Protein 4I13 (pdb70)

Solvent-accessible surface area: 13862 Å² total; per-residue (Å²): 85,17,0,0,6,7,28,4,6,67,114,87,7,11,33,34,53,1,13,10,45,33,64,7,55,33,14,69,61,25,46,106,194,18,0,70,126,47,9,0,0,0,8,52,103,16,18,55,11,34,10,82,37,30,90,47,25,100,9,0,0,17,16,82,111,89,37,111,29,149,115,17,46,48,5,122,53,26,104,79,0,47,78,23,9,50,154,50,124,19,10,0,0,17,0,16,10,166,9,13,98,61,0,22,103,96,0,96,44,0,7,0,1,58,5,86,7,160,23,77,38,145,62,72,0,16,77,35,114,95,130,67,10,81,63,67,76,80,72,118,60,101,50,81,102,116,9,59,46,23,6,26,10,29,23,12,72,89,193,112,28,100,7,97,35,62,35,32,31,126,28,117,40,50,22,54,28,122,0,28,0,35,9,63,104,164,16,73,83,31,49,0,1,0,0,5,13,65,18,121,96,129,160,52,77,22,0,0,0,6,0,3,24,19,25,38,56,29,52,8,162,63,2,111,86,24,5,77,5,47,54,62,75,81,113,14,26,0,28,0,49,0,47,89,3,104,62,108,1,35,1,40,0,36,0,0,0,8,54,11,3,8,91,21,1,74,90,11,63,89,90,95,3,118,38,65,4,219,25,23,92,0,44,6,45,101,106

Radius of gyration: 21.04 Å; Cα contacts (8 Å, |Δi|>4): 717; chains: 2; bounding box: 38×61×50 Å

CATH classification: 3.40.430.10

Sequence (287 aa):
MISLIAALAVDRVIGMENAMPWNLPADLAWFKRNTLNKPVIMGRHTWESSIGRPLPGRKNIILSSQPGTDDRVTWVKSVDEEAIAACGDVPEIMVIGGGRVYEQFLPKAQKKLYLTHIDAEVEGDTHFPDYEPDDWESVFSEFHDADAQNSHSYCFEILERRQVQLQEESGGGLVQAGASLRLSSCAASERLTVDYAIGWFRQAPGKEREFVAAISWGGGLTVVYGESVEGRFTISRDIAKNTTMNLQMNVLRPEDTANYYCAASRISYRVWNTIPYNKLLTLWGRGTTQVTVSSH

Organism: Escherichia coli (strain K12) (NCBI:txid83333)

Structure (mmCIF, N/CA/C/O backbone):
data_4I13
#
_entry.id   4I13
#
_cell.length_a   49.760
_cell.length_b   58.050
_cell.length_c   114.380
_cell.angle_alpha   90.00
_cell.angle_beta   90.00
_cell.angle_gamma   90.00
#
_symmetry.space_group_name_H-M   'P 21 21 21'
#
loop_
_entity.id
_entity.type
_entity.pdbx_description
1 polymer 'Dihydrofolate reductase'
2 polymer 'Protein ca1697 (nanobody)'
3 non-polymer 'FOLIC ACID'
4 water water
#
loop_
_atom_site.group_PDB
_atom_site.id
_atom_site.type_symbol
_atom_site.label_atom_id
_atom_site.label_alt_id
_atom_site.label_comp_id
_atom_site.label_asym_id
_atom_site.label_entity_id
_atom_site.label_seq_id
_atom_site.pdbx_PDB_ins_code
_atom_site.Cartn_x
_atom_site.Cartn_y
_atom_site.Cartn_z
_atom_site.occupancy
_atom_site.B_iso_or_equiv
_atom_site.auth_seq_id
_atom_site.auth_comp_id
_atom_site.auth_asym_id
_atom_site.auth_atom_id
_atom_site.pdbx_PDB_model_num
ATOM 1 N N . MET A 1 1 ? 34.014 40.019 24.224 1.00 24.40 1 MET A N 1
ATOM 2 C CA . MET A 1 1 ? 35.470 39.980 24.231 1.00 22.12 1 MET A CA 1
ATOM 3 C C . MET A 1 1 ? 36.051 41.337 23.848 1.00 20.97 1 MET A C 1
ATOM 4 O O . MET A 1 1 ? 35.475 42.061 23.033 1.00 18.77 1 MET A O 1
ATOM 9 N N . ILE A 1 2 ? 37.183 41.686 24.451 1.00 13.85 2 ILE A N 1
ATOM 10 C CA . ILE A 1 2 ? 37.843 42.960 24.191 1.00 11.14 2 ILE A CA 1
ATOM 11 C C . ILE A 1 2 ? 39.091 42.749 23.337 1.00 13.56 2 ILE A C 1
ATOM 12 O O . ILE A 1 2 ? 39.878 41.839 23.597 1.00 12.98 2 ILE A O 1
ATOM 17 N N . SER A 1 3 ? 39.252 43.578 22.308 1.00 9.01 3 SER A N 1
ATOM 18 C CA . SER A 1 3 ? 40.416 43.522 21.429 1.00 8.89 3 SER A CA 1
ATOM 19 C C . SER A 1 3 ? 41.081 44.883 21.361 1.00 10.46 3 SER A C 1
ATOM 20 O O . SER A 1 3 ? 40.428 45.916 21.546 1.00 11.68 3 SER A O 1
ATOM 23 N N . LEU A 1 4 ? 42.389 44.895 21.118 1.00 6.87 4 LEU A N 1
ATOM 24 C CA . LEU A 1 4 ? 43.089 46.146 20.841 1.00 7.56 4 LEU A CA 1
ATOM 25 C C . LEU A 1 4 ? 43.535 46.131 19.386 1.00 9.57 4 LEU A C 1
ATOM 26 O O . LEU A 1 4 ? 43.929 45.082 18.867 1.00 10.49 4 LEU A O 1
ATOM 31 N N . ILE A 1 5 ? 43.507 47.293 18.732 1.00 7.24 5 ILE A N 1
ATOM 32 C CA . ILE A 1 5 ? 44.030 47.406 17.370 1.00 7.39 5 ILE A CA 1
ATOM 33 C C . ILE A 1 5 ? 44.961 48.613 17.310 1.00 7.67 5 ILE A C 1
ATOM 34 O O . ILE A 1 5 ? 44.615 49.689 17.801 1.00 8.88 5 ILE A O 1
ATOM 39 N N . ALA A 1 6 ? 46.160 48.411 16.768 1.00 6.64 6 ALA A N 1
ATOM 40 C CA . ALA A 1 6 ? 47.197 49.438 16.787 1.00 7.52 6 ALA A CA 1
ATOM 41 C C . ALA A 1 6 ? 48.158 49.275 15.621 1.00 10.09 6 ALA A C 1
ATOM 42 O O . ALA A 1 6 ? 48.322 48.177 15.094 1.00 9.32 6 ALA A O 1
ATOM 44 N N . ALA A 1 7 ? 48.811 50.380 15.253 1.00 8.40 7 ALA A N 1
ATOM 45 C CA . ALA A 1 7 ? 49.892 50.386 14.276 1.00 9.06 7 ALA A CA 1
ATOM 46 C C . ALA A 1 7 ? 51.185 50.734 15.000 1.00 9.82 7 ALA A C 1
ATOM 47 O O . ALA A 1 7 ? 51.280 51.796 15.642 1.00 13.51 7 ALA A O 1
ATOM 49 N N . LEU A 1 8 ? 52.168 49.840 14.908 1.00 9.72 8 LEU A N 1
ATOM 50 C CA . LEU A 1 8 ? 53.411 49.938 15.677 1.00 12.29 8 LEU A CA 1
ATOM 51 C C . LEU A 1 8 ? 54.626 50.121 14.781 1.00 14.02 8 LEU A C 1
ATOM 52 O O . LEU A 1 8 ? 54.844 49.330 13.860 1.00 16.87 8 LEU A O 1
ATOM 57 N N . ALA A 1 9 ? 55.443 51.129 15.078 1.00 12.42 9 ALA A N 1
ATOM 58 C CA . ALA A 1 9 ? 56.740 51.263 14.435 1.00 13.96 9 ALA A CA 1
ATOM 59 C C . ALA A 1 9 ? 57.765 50.389 15.168 1.00 15.73 9 ALA A C 1
ATOM 60 O O . ALA A 1 9 ? 57.411 49.628 16.080 1.00 16.01 9 ALA A O 1
ATOM 62 N N . VAL A 1 10 ? 59.029 50.485 14.770 1.00 17.41 10 VAL A N 1
ATOM 63 C CA . VAL A 1 10 ? 60.100 49.762 15.455 1.00 19.50 10 VAL A CA 1
ATOM 64 C C . VAL A 1 10 ? 60.110 50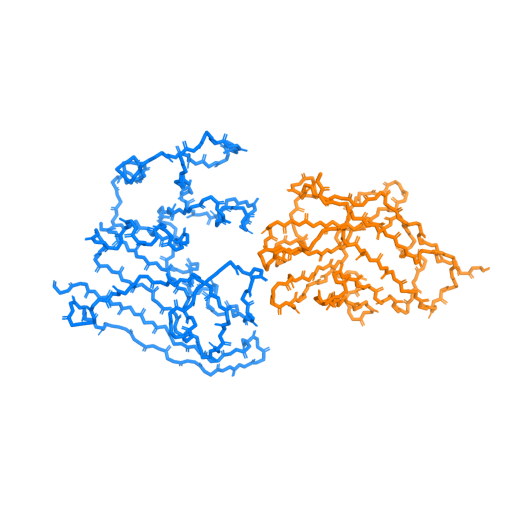.113 16.951 1.00 19.77 10 VAL A C 1
ATOM 65 O O . VAL A 1 10 ? 59.812 51.251 17.325 1.00 18.94 10 VAL A O 1
ATOM 69 N N . ASP A 1 11 ? 60.399 49.124 17.796 1.00 22.52 11 ASP A N 1
ATOM 70 C CA . ASP A 1 11 ? 60.432 49.305 19.252 1.00 23.78 11 ASP A CA 1
ATOM 71 C C . ASP A 1 11 ? 59.069 49.649 19.849 1.00 19.76 11 ASP A C 1
ATOM 72 O O . ASP A 1 11 ? 58.997 50.206 20.945 1.00 23.28 11 ASP A O 1
ATOM 77 N N . ARG A 1 12 ? 58.007 49.327 19.114 1.00 17.89 12 ARG A N 1
ATOM 78 C CA . ARG A 1 12 ? 56.627 49.521 19.568 1.00 15.99 12 ARG A CA 1
ATOM 79 C C . ARG A 1 12 ? 56.227 50.985 19.692 1.00 14.82 12 ARG A C 1
ATOM 80 O O . ARG A 1 12 ? 55.246 51.286 20.373 1.00 13.80 12 ARG A O 1
ATOM 88 N N . VAL A 1 13 ? 56.960 51.890 19.047 1.00 12.54 13 VAL A N 1
ATOM 89 C CA . VAL A 1 13 ? 56.585 53.305 19.074 1.00 12.72 13 VAL A CA 1
ATOM 90 C C . VAL A 1 13 ? 55.248 53.503 18.366 1.00 14.40 13 VAL A C 1
ATOM 91 O O . VAL A 1 13 ? 55.025 52.950 17.289 1.00 13.29 13 VAL A O 1
ATOM 95 N N . ILE A 1 14 ? 54.356 54.265 18.999 1.00 12.14 14 ILE A N 1
ATOM 96 C CA . ILE A 1 14 ? 53.061 54.607 18.428 1.00 11.05 14 ILE A CA 1
ATOM 97 C C . ILE A 1 14 ? 52.841 56.112 18.527 1.00 12.37 14 ILE A C 1
ATOM 98 O O . ILE A 1 14 ? 53.599 56.820 19.183 1.00 15.13 14 ILE A O 1
ATOM 103 N N . GLY A 1 15 ? 51.803 56.612 17.878 1.00 10.42 15 GLY A N 1
ATOM 104 C CA . GLY A 1 15 ? 51.530 58.031 17.978 1.00 12.33 15 GLY A CA 1
ATOM 105 C C . GLY A 1 15 ? 50.343 58.466 17.154 1.00 13.86 15 GLY A C 1
ATOM 106 O O . GLY A 1 15 ? 49.724 57.665 16.454 1.00 16.10 15 GLY A O 1
ATOM 107 N N . MET A 1 16 ? 50.019 59.749 17.238 1.00 11.40 16 MET A N 1
ATOM 108 C CA . MET A 1 16 ? 48.937 60.298 16.438 1.00 11.50 16 MET A CA 1
ATOM 109 C C . MET A 1 16 ? 49.359 60.391 14.975 1.00 10.39 16 MET A C 1
ATOM 110 O O . MET A 1 16 ? 50.560 60.467 14.665 1.00 10.08 16 MET A O 1
ATOM 115 N N . GLU A 1 17 ? 48.378 60.404 14.080 1.00 9.95 17 GLU A N 1
ATOM 116 C CA . GLU A 1 17 ? 48.660 60.487 12.654 1.00 11.07 17 GLU A CA 1
ATOM 117 C C . GLU A 1 17 ? 49.592 61.648 12.303 1.00 10.41 17 GLU A C 1
ATOM 118 O O . GLU A 1 17 ? 50.493 61.492 11.485 1.00 12.17 17 GLU A O 1
ATOM 124 N N . ASN A 1 18 ? 49.387 62.814 12.912 1.00 8.80 18 ASN A N 1
ATOM 125 C CA . ASN A 1 18 ? 50.227 63.968 12.579 1.00 8.61 18 ASN A CA 1
ATOM 126 C C . ASN A 1 18 ? 51.684 63.794 12.950 1.00 8.65 18 ASN A C 1
ATOM 127 O O . ASN A 1 18 ? 52.544 64.482 12.411 1.00 8.81 18 ASN A O 1
ATOM 132 N N . ALA A 1 19 ? 51.954 62.887 13.881 1.00 8.62 19 ALA A N 1
ATOM 133 C CA . ALA A 1 19 ? 53.309 62.717 14.395 1.00 8.77 19 ALA A CA 1
ATOM 134 C C . ALA A 1 19 ? 54.093 61.675 13.616 1.00 9.83 19 ALA A C 1
ATOM 135 O O . ALA A 1 19 ? 55.327 61.719 13.585 1.00 13.60 19 ALA A O 1
ATOM 137 N N . MET A 1 20 ? 53.382 60.730 13.004 1.00 11.62 20 MET A N 1
ATOM 138 C CA . MET A 1 20 ? 54.029 59.548 12.435 1.00 12.56 20 MET A CA 1
ATOM 139 C C . MET A 1 20 ? 54.382 59.755 10.966 1.00 14.14 20 MET A C 1
ATOM 140 O O . MET A 1 20 ? 53.652 60.414 10.224 1.00 15.86 20 MET A O 1
ATOM 145 N N . PRO A 1 21 ? 55.519 59.195 10.531 1.00 14.97 21 PRO A N 1
ATOM 146 C CA . PRO A 1 21 ? 56.083 59.471 9.207 1.00 16.81 21 PRO A CA 1
ATOM 147 C C . PRO A 1 21 ? 55.488 58.649 8.073 1.00 15.62 21 PRO A C 1
ATOM 148 O O . PRO A 1 21 ? 55.887 58.831 6.925 1.00 18.51 21 PRO A O 1
ATOM 152 N N . TRP A 1 22 ? 54.553 57.756 8.368 1.00 14.85 22 TRP A N 1
ATOM 153 C CA . TRP A 1 22 ? 54.060 56.865 7.326 1.00 13.14 22 TRP A CA 1
ATOM 154 C C . TRP A 1 22 ? 52.709 57.280 6.762 1.00 12.70 22 TRP A C 1
ATOM 155 O O . TRP A 1 22 ? 51.916 57.947 7.437 1.00 15.69 22 TRP A O 1
ATOM 166 N N . ASN A 1 23 ? 52.464 56.874 5.520 1.00 12.89 23 ASN A N 1
ATOM 167 C CA . ASN A 1 23 ? 51.153 57.003 4.893 1.00 17.22 23 ASN A CA 1
ATOM 168 C C . ASN A 1 23 ? 50.790 55.639 4.334 1.00 18.40 23 ASN A C 1
ATOM 169 O O . ASN A 1 23 ? 51.361 55.189 3.328 1.00 15.44 23 ASN A O 1
ATOM 174 N N . LEU A 1 24 ? 49.863 54.963 5.010 1.00 12.78 24 LEU A N 1
ATOM 175 C CA . LEU A 1 24 ? 49.515 53.590 4.667 1.00 13.16 24 LEU A CA 1
ATOM 176 C C . LEU A 1 24 ? 48.009 53.424 4.477 1.00 17.81 24 LEU A C 1
ATOM 177 O O . LEU A 1 24 ? 47.319 52.942 5.375 1.00 15.49 24 LEU A O 1
ATOM 182 N N . PRO A 1 25 ? 47.494 53.803 3.296 1.00 13.53 25 PRO A N 1
ATOM 183 C CA . PRO A 1 25 ? 46.058 53.615 3.050 1.00 15.56 25 PRO A CA 1
ATOM 184 C C . PRO A 1 25 ? 45.626 52.156 3.227 1.00 14.79 25 PRO A C 1
ATOM 185 O O . PRO A 1 25 ? 44.491 51.904 3.639 1.00 13.97 25 PRO A O 1
ATOM 189 N N . ALA A 1 26 ? 46.518 51.207 2.957 1.00 14.56 26 ALA A N 1
ATOM 190 C CA . ALA A 1 26 ? 46.173 49.797 3.157 1.00 15.08 26 ALA A CA 1
ATOM 191 C C . ALA A 1 26 ? 45.938 49.478 4.631 1.00 11.27 26 ALA A C 1
ATOM 192 O O . ALA A 1 26 ? 45.111 48.628 4.973 1.00 12.80 26 ALA A O 1
ATOM 194 N N . ASP A 1 27 ? 46.670 50.160 5.508 1.00 11.42 27 ASP A N 1
ATOM 195 C CA . ASP A 1 27 ? 46.503 49.942 6.936 1.00 10.96 27 ASP A CA 1
ATOM 196 C C . ASP A 1 27 ? 45.209 50.584 7.418 1.00 10.93 27 ASP A C 1
ATOM 197 O O . ASP A 1 27 ? 44.508 50.009 8.251 1.00 12.70 27 ASP A O 1
ATOM 202 N N . LEU A 1 28 ? 44.886 51.760 6.886 1.00 11.41 28 LEU A N 1
ATOM 203 C CA . LEU A 1 28 ? 43.610 52.389 7.217 1.00 12.07 28 LEU A CA 1
ATOM 204 C C . LEU A 1 28 ? 42.444 51.504 6.782 1.00 12.90 28 LEU A C 1
ATOM 205 O O . LEU A 1 28 ? 41.442 51.406 7.486 1.00 12.32 28 LEU A O 1
ATOM 210 N N . ALA A 1 29 ? 42.581 50.854 5.633 1.00 12.28 29 ALA A N 1
ATOM 211 C CA . ALA A 1 29 ? 41.546 49.929 5.157 1.00 11.87 29 ALA A CA 1
ATOM 212 C C . ALA A 1 29 ? 41.412 48.708 6.076 1.00 10.84 29 ALA A C 1
ATOM 213 O O . ALA A 1 29 ? 40.300 48.243 6.338 1.00 12.96 29 ALA A O 1
ATOM 215 N N . TRP A 1 30 ? 42.547 48.196 6.548 1.00 11.09 30 TRP A N 1
ATOM 216 C CA . TRP A 1 30 ? 42.595 47.108 7.521 1.00 10.72 30 TRP A CA 1
ATOM 217 C C . TRP A 1 30 ? 41.907 47.515 8.822 1.00 10.41 30 TRP A C 1
ATOM 218 O O . TRP A 1 30 ? 41.110 46.757 9.379 1.00 10.62 30 TRP A O 1
ATOM 229 N N . PHE A 1 31 ? 42.212 48.720 9.292 1.00 10.07 31 PHE A N 1
ATOM 230 C CA . PHE A 1 31 ? 41.574 49.257 10.485 1.00 8.77 31 PHE A CA 1
ATOM 231 C C . PHE A 1 31 ? 40.055 49.327 10.318 1.00 9.70 31 PHE A C 1
ATOM 232 O O . PHE A 1 31 ? 39.307 48.891 11.200 1.00 10.34 31 PHE A O 1
ATOM 240 N N . LYS A 1 32 ? 39.602 49.882 9.199 1.00 8.79 32 LYS A N 1
ATOM 241 C CA . LYS A 1 32 ? 38.168 49.984 8.952 1.00 9.56 32 LYS A CA 1
ATOM 242 C C . LYS A 1 32 ? 37.509 48.602 8.886 1.00 11.49 32 LYS A C 1
ATOM 243 O O . LYS A 1 32 ? 36.477 48.370 9.520 1.00 13.05 32 LYS A O 1
ATOM 249 N N . ARG A 1 33 ? 38.107 47.684 8.126 1.00 11.24 33 ARG A N 1
ATOM 250 C CA . ARG A 1 33 ? 37.563 46.330 7.992 1.00 10.49 33 ARG A CA 1
ATOM 251 C C . ARG A 1 33 ? 37.354 45.638 9.341 1.00 10.15 33 ARG A C 1
ATOM 252 O O . ARG A 1 33 ? 36.337 44.971 9.563 1.00 13.69 33 ARG A O 1
ATOM 260 N N . ASN A 1 34 ? 38.313 45.813 10.243 1.00 10.55 34 ASN A N 1
ATOM 261 C CA . ASN A 1 34 ? 38.295 45.099 11.514 1.00 11.06 34 ASN A CA 1
ATOM 262 C C . ASN A 1 34 ? 37.562 45.834 12.635 1.00 11.43 34 ASN A C 1
ATOM 263 O O . ASN A 1 34 ? 37.355 45.264 13.706 1.00 12.68 34 ASN A O 1
ATOM 268 N N . THR A 1 35 ? 37.160 47.082 12.390 1.00 9.93 35 THR A N 1
ATOM 269 C CA . THR A 1 35 ? 36.400 47.834 13.393 1.00 11.20 35 THR A CA 1
ATOM 270 C C . THR A 1 35 ? 34.952 48.120 13.002 1.00 12.13 35 THR A C 1
ATOM 271 O O . THR A 1 35 ? 34.125 48.395 13.873 1.00 13.59 35 THR A O 1
ATOM 275 N N . LEU A 1 36 ? 34.639 48.083 11.704 1.00 9.98 36 LEU A N 1
ATOM 276 C CA . LEU A 1 36 ? 33.278 48.395 11.259 1.00 12.45 36 LEU A CA 1
ATOM 277 C C . LEU A 1 36 ? 32.225 47.545 11.981 1.00 16.80 36 LEU A C 1
ATOM 278 O O . LEU A 1 36 ? 32.420 46.347 12.197 1.00 15.35 36 LEU A O 1
ATOM 283 N N . ASN A 1 37 ? 31.121 48.184 12.361 1.00 14.88 37 ASN A N 1
ATOM 284 C CA . ASN A 1 37 ? 30.007 47.513 13.042 1.00 16.26 37 ASN A CA 1
ATOM 285 C C . ASN A 1 37 ? 30.349 46.966 14.429 1.00 15.75 37 ASN A C 1
ATOM 286 O O . ASN A 1 37 ? 29.703 46.034 14.917 1.00 17.50 37 ASN A O 1
ATOM 291 N N . LYS A 1 38 ? 31.361 47.559 15.056 1.00 13.42 38 LYS A N 1
ATOM 292 C CA . LYS A 1 38 ? 31.749 47.237 16.424 1.00 12.81 38 LYS A CA 1
ATOM 293 C C . LYS A 1 38 ? 31.919 48.541 17.184 1.00 13.59 38 LYS A C 1
ATOM 294 O O . LYS A 1 38 ? 32.293 49.557 16.594 1.00 13.85 38 LYS A O 1
ATOM 300 N N . PRO A 1 39 ? 31.661 48.528 18.499 1.00 9.76 39 PRO A N 1
ATOM 301 C CA . PRO A 1 39 ? 31.969 49.752 19.249 1.00 9.05 39 PRO A CA 1
ATOM 302 C C . PRO A 1 39 ? 33.472 49.982 19.351 1.00 11.32 39 PRO A C 1
ATOM 303 O O . PRO A 1 39 ? 34.237 49.010 19.442 1.00 12.44 39 PRO A O 1
ATOM 307 N N . VAL A 1 40 ? 33.882 51.249 19.318 1.00 8.53 40 VAL A N 1
ATOM 308 C CA . VAL A 1 40 ? 35.289 51.610 19.461 1.00 7.84 40 VAL A CA 1
ATOM 309 C C . VAL A 1 40 ? 35.473 52.491 20.691 1.00 9.94 40 VAL A C 1
ATOM 310 O O . VAL A 1 40 ? 34.693 53.416 20.921 1.00 11.21 40 VAL A O 1
ATOM 314 N N . ILE A 1 41 ? 36.497 52.184 21.483 1.00 7.70 41 ILE A N 1
ATOM 315 C CA . ILE A 1 41 ? 36.831 52.989 22.651 1.00 6.21 41 ILE A CA 1
ATOM 316 C C . ILE A 1 41 ? 38.160 53.678 22.379 1.00 9.79 41 ILE A C 1
ATOM 317 O O . ILE A 1 41 ? 39.133 53.019 22.017 1.00 9.00 41 ILE A O 1
ATOM 322 N N . MET A 1 42 ? 38.195 55.000 22.545 1.00 6.90 42 MET A N 1
ATOM 323 C CA . MET A 1 42 ? 39.418 55.765 22.305 1.00 7.17 42 MET A CA 1
ATOM 324 C C . MET A 1 42 ? 39.619 56.802 23.394 1.00 9.11 42 MET A C 1
ATOM 325 O O . MET A 1 42 ? 38.682 57.185 24.089 1.00 9.30 42 MET A O 1
ATOM 330 N N . GLY A 1 43 ? 40.855 57.268 23.537 1.00 6.63 43 GLY A N 1
ATOM 331 C CA . GLY A 1 43 ? 41.130 58.373 24.439 1.00 7.47 43 GLY A CA 1
ATOM 332 C C . GLY A 1 43 ? 40.900 59.719 23.767 1.00 6.75 43 GLY A C 1
ATOM 333 O O . GLY A 1 43 ? 40.637 59.789 22.568 1.00 7.83 43 GLY A O 1
ATOM 334 N N . ARG A 1 44 ? 41.033 60.789 24.541 1.00 7.29 44 ARG A N 1
ATOM 335 C CA . ARG A 1 44 ? 40.672 62.117 24.064 1.00 7.93 44 ARG A CA 1
ATOM 336 C C . ARG A 1 44 ? 41.587 62.662 22.963 1.00 8.82 44 ARG A C 1
ATOM 337 O O . ARG A 1 44 ? 41.114 63.335 22.047 1.00 10.33 44 ARG A O 1
ATOM 345 N N . HIS A 1 45 ? 42.887 62.408 23.047 1.00 8.94 45 HIS A N 1
ATOM 346 C CA . HIS A 1 45 ? 43.773 62.867 21.971 1.00 7.14 45 HIS A CA 1
ATOM 347 C C . HIS A 1 45 ? 43.474 62.165 20.642 1.00 6.58 45 HIS A C 1
ATOM 348 O O . HIS A 1 45 ? 43.620 62.767 19.568 1.00 8.33 45 HIS A O 1
ATOM 355 N N . THR A 1 46 ? 43.043 60.901 20.696 1.00 8.07 46 THR A N 1
ATOM 356 C CA . THR A 1 46 ? 42.697 60.162 19.486 1.00 5.76 46 THR A CA 1
ATOM 357 C C . THR A 1 46 ? 41.405 60.748 18.909 1.00 5.84 46 THR A C 1
ATOM 358 O O . THR A 1 46 ? 41.303 60.983 17.702 1.00 7.41 46 THR A O 1
ATOM 362 N N . TRP A 1 47 ? 40.439 61.026 19.777 1.00 6.95 47 TRP A N 1
ATOM 363 C CA . TRP A 1 47 ? 39.251 61.759 19.353 1.00 8.63 47 TRP A CA 1
ATOM 364 C C . TRP A 1 47 ? 39.608 63.099 18.689 1.00 9.03 47 TRP A C 1
ATOM 365 O O . TRP A 1 47 ? 39.037 63.457 17.638 1.00 9.74 47 TRP A O 1
ATOM 376 N N . GLU A 1 48 ? 40.535 63.851 19.279 1.00 7.74 48 GLU A N 1
ATOM 377 C CA . GLU A 1 48 ? 40.910 65.153 18.713 1.00 7.78 48 GLU A CA 1
ATOM 378 C C . GLU A 1 48 ? 41.560 65.003 17.336 1.00 10.88 48 GLU A C 1
ATOM 379 O O . GLU A 1 48 ? 41.430 65.889 16.490 1.00 12.28 48 GLU A O 1
ATOM 385 N N . SER A 1 49 ? 42.245 63.882 17.120 1.00 6.99 49 SER A N 1
ATOM 386 C CA A SER A 1 49 ? 42.916 63.624 15.851 0.35 8.68 49 SER A CA 1
ATOM 387 C CA B SER A 1 49 ? 42.919 63.617 15.852 0.65 7.01 49 SER A CA 1
ATOM 388 C C . SER A 1 49 ? 41.936 63.249 14.736 1.00 9.80 49 SER A C 1
ATOM 389 O O . SER A 1 49 ? 42.092 63.684 13.592 1.00 10.87 49 SER A O 1
ATOM 394 N N . ILE A 1 50 ? 40.909 62.463 15.059 1.00 10.60 50 ILE A N 1
ATOM 395 C CA . ILE A 1 50 ? 39.971 62.045 14.006 1.00 10.55 50 ILE A CA 1
ATOM 396 C C . ILE A 1 50 ? 38.994 63.147 13.613 1.00 12.34 50 ILE A C 1
ATOM 397 O O . ILE A 1 50 ? 38.534 63.205 12.468 1.00 13.81 50 ILE A O 1
ATOM 402 N N . GLY A 1 51 ? 38.681 64.027 14.559 1.00 13.02 51 GLY A N 1
ATOM 403 C CA . GLY A 1 51 ? 37.945 65.240 14.243 1.00 15.03 51 GLY A CA 1
ATOM 404 C C . GLY A 1 51 ? 36.436 65.101 14.140 1.00 16.00 51 GLY A C 1
ATOM 405 O O . GLY A 1 51 ? 35.707 66.088 14.281 1.00 16.03 51 GLY A O 1
ATOM 406 N N . ARG A 1 52 ? 35.968 63.881 13.884 1.00 12.91 52 ARG A N 1
ATOM 407 C CA . ARG A 1 52 ? 34.543 63.596 13.747 1.00 11.28 52 ARG A CA 1
ATOM 408 C C . ARG A 1 52 ? 34.351 62.099 14.019 1.00 12.17 52 ARG A C 1
ATOM 409 O O . ARG A 1 52 ? 35.325 61.342 14.011 1.00 11.22 52 ARG A O 1
ATOM 417 N N . PRO A 1 53 ? 33.111 61.658 14.280 1.00 9.67 53 PRO A N 1
ATOM 418 C CA . PRO A 1 53 ? 32.911 60.236 14.602 1.00 10.33 53 PRO A CA 1
ATOM 419 C C . PRO A 1 53 ? 33.362 59.291 13.479 1.00 10.07 53 PRO A C 1
ATOM 420 O O . PRO A 1 53 ? 33.231 59.624 12.293 1.00 12.97 53 PRO A O 1
ATOM 424 N N . LEU A 1 54 ? 33.900 58.135 13.847 1.00 8.76 54 LEU A N 1
ATOM 425 C CA . LEU A 1 54 ? 34.167 57.104 12.853 1.00 9.57 54 LEU A CA 1
ATOM 426 C C . LEU A 1 54 ? 32.819 56.539 12.422 1.00 11.69 54 LEU A C 1
ATOM 427 O O . LEU A 1 54 ? 32.030 56.123 13.272 1.00 11.62 54 LEU A O 1
ATOM 432 N N . PRO A 1 55 ? 32.540 56.521 11.107 1.00 9.92 55 PRO A N 1
ATOM 433 C CA . PRO A 1 55 ? 31.202 56.112 10.665 1.00 9.38 55 PRO A CA 1
ATOM 434 C C . PRO A 1 55 ? 30.979 54.611 10.782 1.00 13.39 55 PRO A C 1
ATOM 435 O O . PRO A 1 55 ? 31.891 53.824 10.536 1.00 12.70 55 PRO A O 1
ATOM 439 N N . GLY A 1 56 ? 29.776 54.217 11.176 1.00 12.27 56 GLY A N 1
ATOM 440 C CA . GLY A 1 56 ? 29.435 52.807 11.230 1.00 14.62 56 GLY A CA 1
ATOM 441 C C . GLY A 1 56 ? 29.913 52.068 12.466 1.00 15.98 56 GLY A C 1
ATOM 442 O O . GLY A 1 56 ? 29.928 50.831 12.492 1.00 16.09 56 GLY A O 1
ATOM 443 N N . ARG A 1 57 ? 30.304 52.826 13.489 1.00 12.77 57 ARG A N 1
ATOM 444 C CA . ARG A 1 57 ? 30.772 52.280 14.763 1.00 10.60 57 ARG A CA 1
ATOM 445 C C . ARG A 1 57 ? 30.228 53.142 15.890 1.00 13.35 57 ARG A C 1
ATOM 446 O O . ARG A 1 57 ? 30.080 54.355 15.726 1.00 13.75 57 ARG A O 1
ATOM 454 N N . LYS A 1 58 ? 29.929 52.538 17.034 1.00 11.42 58 LYS A N 1
ATOM 455 C CA . LYS A 1 58 ? 29.595 53.361 18.198 1.00 11.21 58 LYS A CA 1
ATOM 456 C C . LYS A 1 58 ? 30.883 53.951 18.754 1.00 11.09 58 LYS A C 1
ATOM 457 O O . LYS A 1 58 ? 31.796 53.206 19.098 1.00 13.67 58 LYS A O 1
ATOM 463 N N . ASN A 1 59 ? 30.960 55.283 18.833 1.00 10.52 59 ASN A N 1
ATOM 464 C CA . ASN A 1 59 ? 32.182 55.955 19.299 1.00 8.94 59 ASN A CA 1
ATOM 465 C C . ASN A 1 59 ? 32.099 56.294 20.782 1.00 9.31 59 ASN A C 1
ATOM 466 O O . ASN A 1 59 ? 31.232 57.078 21.201 1.00 10.73 59 ASN A O 1
ATOM 471 N N . ILE A 1 60 ? 33.011 55.724 21.567 1.00 7.40 60 ILE A N 1
ATOM 472 C CA . ILE A 1 60 ? 33.058 55.957 23.009 1.00 7.58 60 ILE A CA 1
ATOM 473 C C . ILE A 1 60 ? 34.402 56.586 23.361 1.00 8.78 60 ILE A C 1
ATOM 474 O O . ILE A 1 60 ? 35.451 56.067 22.978 1.00 8.62 60 ILE A O 1
ATOM 479 N N . ILE A 1 61 ? 34.373 57.720 24.065 1.00 7.79 61 ILE A N 1
ATOM 480 C CA . ILE A 1 61 ? 35.603 58.438 24.407 1.00 7.84 61 ILE A CA 1
ATOM 481 C C . ILE A 1 61 ? 35.825 58.356 25.907 1.00 10.26 61 ILE A C 1
ATOM 482 O O . ILE A 1 61 ? 34.968 58.782 26.693 1.00 11.85 61 ILE A O 1
ATOM 487 N N . LEU A 1 62 ? 36.980 57.829 26.302 1.00 7.94 62 LEU A N 1
ATOM 488 C CA . LEU A 1 62 ? 37.328 57.712 27.717 1.00 9.72 62 LEU A CA 1
ATOM 489 C C . LEU A 1 62 ? 38.177 58.910 28.130 1.00 11.56 62 LEU A C 1
ATOM 490 O O . LEU A 1 62 ? 39.269 59.129 27.582 1.00 11.50 62 LEU A O 1
ATOM 495 N N . SER A 1 63 ? 37.668 59.683 29.088 1.00 12.11 63 SER A N 1
ATOM 496 C CA . SER A 1 63 ? 38.347 60.884 29.584 1.00 13.57 63 SER A CA 1
ATOM 497 C C . SER A 1 63 ? 37.854 61.204 30.987 1.00 14.06 63 SER A C 1
ATOM 498 O O . SER A 1 63 ? 36.675 60.997 31.287 1.00 15.64 63 SER A O 1
ATOM 501 N N . SER A 1 64 ? 38.733 61.721 31.841 1.00 15.08 64 SER A N 1
ATOM 502 C CA . SER A 1 64 ? 38.319 62.096 33.189 1.00 16.41 64 SER A CA 1
ATOM 503 C C . SER A 1 64 ? 37.513 63.392 33.204 1.00 20.37 64 SER A C 1
ATOM 504 O O . SER A 1 64 ? 36.821 63.678 34.187 1.00 21.97 64 SER A O 1
ATOM 507 N N . GLN A 1 65 ? 37.602 64.169 32.124 1.00 17.27 65 GLN A N 1
ATOM 508 C CA . GLN A 1 65 ? 36.935 65.475 32.047 1.00 18.50 65 GLN A CA 1
ATOM 509 C C . GLN A 1 65 ? 35.637 65.377 31.250 1.00 19.10 65 GLN A C 1
ATOM 510 O O . GLN A 1 65 ? 35.500 64.496 30.400 1.00 18.20 65 GLN A O 1
ATOM 516 N N . PRO A 1 66 ? 34.686 66.293 31.511 1.00 20.51 66 PRO A N 1
ATOM 517 C CA . PRO A 1 66 ? 33.390 66.323 30.820 1.00 20.44 66 PRO A CA 1
ATOM 518 C C . PRO A 1 66 ? 33.520 66.361 29.301 1.00 21.70 66 PRO A C 1
ATOM 519 O O . PRO A 1 66 ? 34.459 66.959 28.764 1.00 18.87 66 PRO A O 1
ATOM 523 N N . GLY A 1 67 ? 32.571 65.732 28.619 1.00 19.55 67 GLY A N 1
ATOM 524 C CA . GLY A 1 67 ? 32.546 65.737 27.170 1.00 16.43 67 GLY A CA 1
ATOM 525 C C . GLY A 1 67 ? 32.365 67.112 26.566 1.00 17.23 67 GLY A C 1
ATOM 526 O O . GLY A 1 67 ? 31.802 68.008 27.191 1.00 20.52 67 GLY A O 1
ATOM 527 N N . THR A 1 68 ? 32.852 67.277 25.338 1.00 17.96 68 THR A N 1
ATOM 528 C CA . THR A 1 68 ? 32.695 68.531 24.614 1.00 17.22 68 THR A CA 1
ATOM 529 C C . THR A 1 68 ? 32.172 68.299 23.195 1.00 20.73 68 THR A C 1
ATOM 530 O O . THR A 1 68 ? 32.399 69.119 22.302 1.00 23.19 68 THR A O 1
ATOM 534 N N . ASP A 1 69 ? 31.479 67.180 22.990 1.00 15.00 69 ASP A N 1
ATOM 535 C CA . ASP A 1 69 ? 30.865 66.882 21.690 1.00 14.49 69 ASP A CA 1
ATOM 536 C C . ASP A 1 69 ? 29.736 65.860 21.844 1.00 14.39 69 ASP A C 1
ATOM 537 O O . ASP A 1 69 ? 29.992 64.696 22.163 1.00 14.04 69 ASP A O 1
ATOM 542 N N . ASP A 1 70 ? 28.495 66.287 21.606 1.00 16.21 70 ASP A N 1
ATOM 543 C CA . ASP A 1 70 ? 27.354 65.404 21.844 1.00 18.27 70 ASP A CA 1
ATOM 544 C C . ASP A 1 70 ? 27.110 64.366 20.742 1.00 15.83 70 ASP A C 1
ATOM 545 O O . ASP A 1 70 ? 26.148 63.596 20.812 1.00 18.54 70 ASP A O 1
ATOM 550 N N . ARG A 1 71 ? 27.996 64.318 19.750 1.00 12.45 71 ARG A N 1
ATOM 551 C CA . ARG A 1 71 ? 27.873 63.321 18.693 1.00 11.55 71 ARG A CA 1
ATOM 552 C C . ARG A 1 71 ? 28.342 61.955 19.155 1.00 14.15 71 ARG A C 1
ATOM 553 O O . ARG A 1 71 ? 28.038 60.936 18.524 1.00 14.92 71 ARG A O 1
ATOM 561 N N . VAL A 1 72 ? 29.098 61.932 20.248 1.00 10.56 72 VAL A N 1
ATOM 562 C CA . VAL A 1 72 ? 29.710 60.684 20.710 1.00 11.73 72 VAL A CA 1
ATOM 563 C C . VAL A 1 72 ? 29.440 60.467 22.198 1.00 12.59 72 VAL A C 1
ATOM 564 O O . VAL A 1 72 ? 28.922 61.357 22.882 1.00 13.89 72 VAL A O 1
ATOM 568 N N . THR A 1 73 ? 29.779 59.277 22.697 1.00 9.03 73 THR A N 1
ATOM 569 C CA . THR A 1 73 ? 29.506 58.906 24.080 1.00 8.94 73 THR A CA 1
ATOM 570 C C . THR A 1 73 ? 30.763 59.113 24.904 1.00 11.25 73 THR A C 1
ATOM 571 O O . THR A 1 73 ? 31.829 58.616 24.542 1.00 13.06 73 THR A O 1
ATOM 575 N N . TRP A 1 74 ? 30.639 59.859 26.000 1.00 12.67 74 TRP A N 1
ATOM 576 C CA . TRP A 1 74 ? 31.769 60.127 26.887 1.00 9.54 74 TRP A CA 1
ATOM 577 C C . TRP A 1 74 ? 31.648 59.342 28.184 1.00 11.66 74 TRP A C 1
ATOM 578 O O . TRP A 1 74 ? 30.573 59.305 28.805 1.00 14.41 74 TRP A O 1
ATOM 589 N N . VAL A 1 75 ? 32.750 58.715 28.589 1.00 11.05 75 VAL A N 1
ATOM 590 C CA . VAL A 1 75 ? 32.799 57.938 29.832 1.00 11.52 75 VAL A CA 1
ATOM 591 C C . VAL A 1 75 ? 34.049 58.278 30.646 1.00 11.62 75 VAL A C 1
ATOM 592 O O . VAL A 1 75 ? 35.037 58.767 30.092 1.00 12.80 75 VAL A O 1
ATOM 596 N N . LYS A 1 76 ? 34.003 58.015 31.950 1.00 12.72 76 LYS A N 1
ATOM 597 C CA . LYS A 1 76 ? 35.083 58.432 32.847 1.00 15.00 76 LYS A CA 1
ATOM 598 C C . LYS A 1 76 ? 35.943 57.305 33.410 1.00 17.15 76 LYS A C 1
ATOM 599 O O . LYS A 1 76 ? 36.929 57.570 34.097 1.00 19.61 76 LYS A O 1
ATOM 605 N N . SER A 1 77 ? 35.581 56.057 33.127 1.00 13.68 77 SER A N 1
ATOM 606 C CA . SER A 1 77 ? 36.348 54.921 33.640 1.00 14.63 77 SER A CA 1
ATOM 607 C C . SER A 1 77 ? 36.302 53.747 32.673 1.00 15.01 77 SER A C 1
ATOM 608 O O . SER A 1 77 ? 35.434 53.684 31.791 1.00 14.09 77 SER A O 1
ATOM 611 N N . VAL A 1 78 ? 37.243 52.826 32.847 1.00 14.40 78 VAL A N 1
ATOM 612 C CA . VAL A 1 78 ? 37.288 51.603 32.054 1.00 15.05 78 VAL A CA 1
ATOM 613 C C . VAL A 1 78 ? 35.979 50.825 32.153 1.00 16.23 78 VAL A C 1
ATOM 614 O O . VAL A 1 78 ? 35.430 50.400 31.135 1.00 15.00 78 VAL A O 1
ATOM 618 N N . ASP A 1 79 ? 35.470 50.656 33.371 1.00 17.61 79 ASP A N 1
ATOM 619 C CA . ASP A 1 79 ? 34.225 49.920 33.557 1.00 14.59 79 ASP A CA 1
ATOM 620 C C . ASP A 1 79 ? 33.039 50.598 32.885 1.00 16.53 79 ASP A C 1
ATOM 621 O O . ASP A 1 79 ? 32.190 49.920 32.310 1.00 15.70 79 ASP A O 1
ATOM 626 N N . GLU A 1 80 ? 32.986 51.929 32.944 1.00 15.73 80 GLU A N 1
ATOM 627 C CA A GLU A 1 80 ? 31.924 52.695 32.292 0.64 14.70 80 GLU A CA 1
ATOM 628 C CA B GLU A 1 80 ? 31.901 52.651 32.299 0.36 14.94 80 GLU A CA 1
ATOM 629 C C . GLU A 1 80 ? 32.014 52.555 30.777 1.00 14.88 80 GLU A C 1
ATOM 630 O O . GLU A 1 80 ? 31.005 52.452 30.092 1.00 14.48 80 GLU A O 1
ATOM 641 N N . ALA A 1 81 ? 33.244 52.551 30.262 1.00 11.29 81 ALA A N 1
ATOM 642 C CA . ALA A 1 81 ? 33.467 52.386 28.827 1.00 10.68 81 ALA A CA 1
ATOM 643 C C . ALA A 1 81 ? 32.939 51.032 28.356 1.00 12.57 81 ALA A C 1
ATOM 644 O O . ALA A 1 81 ? 32.247 50.944 27.348 1.00 13.06 81 ALA A O 1
ATOM 646 N N . ILE A 1 82 ? 33.274 49.975 29.091 1.00 13.30 82 ILE A N 1
ATOM 647 C CA . ILE A 1 82 ? 32.799 48.636 28.749 1.00 12.47 82 ILE A CA 1
ATOM 648 C C . ILE A 1 82 ? 31.273 48.531 28.825 1.00 16.91 82 ILE A C 1
ATOM 649 O O . ILE A 1 82 ? 30.644 47.947 27.942 1.00 16.81 82 ILE A O 1
ATOM 654 N N . ALA A 1 83 ? 30.678 49.113 29.862 1.00 15.35 83 ALA A N 1
ATOM 655 C CA . ALA A 1 83 ? 29.223 49.103 29.994 1.00 15.00 83 ALA A CA 1
ATOM 656 C C . ALA A 1 83 ? 28.524 49.806 28.829 1.00 15.68 83 ALA A C 1
ATOM 657 O O . ALA A 1 83 ? 27.449 49.381 28.393 1.00 20.66 83 ALA A O 1
ATOM 659 N N . ALA A 1 84 ? 29.130 50.881 28.337 1.00 14.93 84 ALA A N 1
ATOM 660 C CA . ALA A 1 84 ? 28.578 51.658 27.233 1.00 13.37 84 ALA A CA 1
ATOM 661 C C . ALA A 1 84 ? 28.526 50.858 25.927 1.00 16.95 84 ALA A C 1
ATOM 662 O O . ALA A 1 84 ? 27.801 51.219 25.004 1.00 19.00 84 ALA A O 1
ATOM 664 N N . CYS A 1 85 ? 29.300 49.782 25.845 1.00 14.80 85 CYS A N 1
ATOM 665 C CA . CYS A 1 85 ? 29.331 48.963 24.635 1.00 18.61 85 CYS A CA 1
ATOM 666 C C . CYS A 1 85 ? 28.170 47.991 24.583 1.00 18.32 85 CYS A C 1
ATOM 667 O O . CYS A 1 85 ? 27.836 47.465 23.517 1.00 24.41 85 CYS A O 1
ATOM 670 N N . GLY A 1 86 ? 27.569 47.738 25.741 1.00 20.17 86 GLY A N 1
ATOM 671 C CA . GLY A 1 86 ? 26.464 46.803 25.839 1.00 22.79 86 GLY A CA 1
ATOM 672 C C . GLY A 1 86 ? 26.844 45.376 25.499 1.00 23.11 86 GLY A C 1
ATOM 673 O O . GLY A 1 86 ? 27.998 44.973 25.644 1.00 24.53 86 GLY A O 1
ATOM 674 N N . ASP A 1 87 ? 25.858 44.609 25.045 1.00 22.44 87 ASP A N 1
ATOM 675 C CA . ASP A 1 87 ? 26.050 43.201 24.721 1.00 24.23 87 ASP A CA 1
ATOM 676 C C . ASP A 1 87 ? 26.470 43.013 23.260 1.00 23.79 87 ASP A C 1
ATOM 677 O O . ASP A 1 87 ? 25.620 42.902 22.373 1.00 27.79 87 ASP A O 1
ATOM 682 N N . VAL A 1 88 ? 27.780 42.977 23.017 1.00 20.21 88 VAL A N 1
ATOM 683 C CA . VAL A 1 88 ? 28.325 42.784 21.674 1.00 20.65 88 VAL A CA 1
ATOM 684 C C . VAL A 1 88 ? 29.380 41.678 21.693 1.00 20.03 88 VAL A C 1
ATOM 685 O O . VAL A 1 88 ? 29.958 41.397 22.745 1.00 20.96 88 VAL A O 1
ATOM 689 N N . PRO A 1 89 ? 29.629 41.036 20.536 1.00 18.20 89 PRO A N 1
ATOM 690 C CA . PRO A 1 89 ? 30.634 39.965 20.505 1.00 19.62 89 PRO A CA 1
ATOM 691 C C . PRO A 1 89 ? 32.058 40.481 20.680 1.00 19.60 89 PRO A C 1
ATOM 692 O O . PRO A 1 89 ? 32.896 39.756 21.220 1.00 19.07 89 PRO A O 1
ATOM 696 N N . GLU A 1 90 ? 32.323 41.709 20.237 1.00 13.58 90 GLU A N 1
ATOM 697 C CA . GLU A 1 90 ? 33.687 42.230 20.238 1.00 11.96 90 GLU A CA 1
ATOM 698 C C . GLU A 1 90 ? 33.742 43.753 20.394 1.00 13.40 90 GLU A C 1
ATOM 699 O O . GLU A 1 90 ? 33.114 44.496 19.632 1.00 15.22 90 GLU A O 1
ATOM 705 N N . ILE A 1 91 ? 34.506 44.200 21.385 1.00 12.44 91 ILE A N 1
ATOM 706 C CA . ILE A 1 91 ? 34.766 45.616 21.633 1.00 11.92 91 ILE A CA 1
ATOM 707 C C . ILE A 1 91 ? 36.170 45.942 21.107 1.00 11.90 91 ILE A C 1
ATOM 708 O O . ILE A 1 91 ? 37.121 45.210 21.398 1.00 12.36 91 ILE A O 1
ATOM 713 N N . MET A 1 92 ? 36.300 47.006 20.319 1.00 8.30 92 MET A N 1
ATOM 714 C CA . MET A 1 92 ? 37.598 47.391 19.755 1.00 7.23 92 MET A CA 1
ATOM 715 C C . MET A 1 92 ? 38.179 48.603 20.474 1.00 11.79 92 MET A C 1
ATOM 716 O O . MET A 1 92 ? 37.579 49.677 20.460 1.00 11.71 92 MET A O 1
ATOM 721 N N . VAL A 1 93 ? 39.347 48.432 21.092 1.00 7.66 93 VAL A N 1
ATOM 722 C CA . VAL A 1 93 ? 40.026 49.535 21.755 1.00 7.30 93 VAL A CA 1
ATOM 723 C C . VAL A 1 93 ? 41.060 50.105 20.797 1.00 8.74 93 VAL A C 1
ATOM 724 O O . VAL A 1 93 ? 41.941 49.378 20.339 1.00 7.93 93 VAL A O 1
ATOM 728 N N . ILE A 1 94 ? 40.946 51.395 20.487 1.00 7.25 94 ILE A N 1
ATOM 729 C CA . ILE A 1 94 ? 41.728 51.975 19.388 1.00 7.13 94 ILE A CA 1
ATOM 730 C C . ILE A 1 94 ? 42.784 52.988 19.839 1.00 8.32 94 ILE A C 1
ATOM 731 O O . ILE A 1 94 ? 43.325 53.722 19.019 1.00 9.19 94 ILE A O 1
ATOM 736 N N . GLY A 1 95 ? 43.102 53.001 21.131 1.00 7.92 95 GLY A N 1
ATOM 737 C CA . GLY A 1 95 ? 44.225 53.794 21.632 1.00 7.63 95 GLY A CA 1
ATOM 738 C C . GLY A 1 95 ? 43.822 55.157 22.175 1.00 10.63 95 GLY A C 1
ATOM 739 O O . GLY A 1 95 ? 42.641 55.452 22.227 1.00 8.15 95 GLY A O 1
ATOM 740 N N . GLY A 1 96 ? 44.779 56.001 22.550 1.00 9.31 96 GLY A N 1
ATOM 741 C CA . GLY A 1 96 ? 46.202 55.756 22.334 1.00 8.50 96 GLY A CA 1
ATOM 742 C C . GLY A 1 96 ? 46.904 55.061 23.484 1.00 9.14 96 GLY A C 1
ATOM 743 O O . GLY A 1 96 ? 46.312 54.214 24.148 1.00 10.23 96 GLY A O 1
ATOM 744 N N . GLY A 1 97 ? 48.168 55.421 23.710 1.00 11.20 97 GLY A N 1
ATOM 745 C CA . GLY A 1 97 ? 49.018 54.725 24.672 1.00 13.05 97 GLY A CA 1
ATOM 746 C C . GLY A 1 97 ? 48.401 54.350 26.013 1.00 13.49 97 GLY A C 1
ATOM 747 O O . GLY A 1 97 ? 48.379 53.165 26.378 1.00 14.35 97 GLY A O 1
ATOM 748 N N . ARG A 1 98 ? 47.894 55.344 26.743 1.00 13.50 98 ARG A N 1
ATOM 749 C CA . ARG A 1 98 ? 47.364 55.090 28.085 1.00 12.86 98 ARG A CA 1
ATOM 750 C C . ARG A 1 98 ? 46.135 54.196 28.020 1.00 11.83 98 ARG A C 1
ATOM 751 O O . ARG A 1 98 ? 45.977 53.293 28.842 1.00 13.43 98 ARG A O 1
ATOM 758 N N . VAL A 1 99 ? 45.280 54.436 27.028 1.00 11.86 99 VAL A N 1
ATOM 759 C CA . VAL A 1 99 ? 44.107 53.594 26.820 1.00 9.87 99 VAL A CA 1
ATOM 760 C C . VAL A 1 99 ? 44.486 52.134 26.524 1.00 11.76 99 VAL A C 1
ATOM 761 O O . VAL A 1 99 ? 43.910 51.214 27.108 1.00 10.90 99 VAL A O 1
ATOM 765 N N . TYR A 1 100 ? 45.468 51.918 25.648 1.00 9.09 100 TYR A N 1
ATOM 766 C CA . TYR A 1 100 ? 45.968 50.563 25.412 1.00 10.33 100 TYR A CA 1
ATOM 767 C C . TYR A 1 100 ? 46.438 49.900 26.712 1.00 11.33 100 TYR A C 1
ATOM 768 O O . TYR A 1 100 ? 46.126 48.735 26.972 1.00 11.86 100 TYR A O 1
ATOM 777 N N . GLU A 1 101 ? 47.183 50.636 27.531 1.00 12.56 101 GLU A N 1
ATOM 778 C CA . GLU A 1 101 ? 47.679 50.108 28.800 1.00 13.13 101 GLU A CA 1
ATOM 779 C C . GLU A 1 101 ? 46.546 49.697 29.741 1.00 15.68 101 GLU A C 1
ATOM 780 O O . GLU A 1 101 ? 46.637 48.677 30.423 1.00 16.59 101 GLU A O 1
ATOM 786 N N . GLN A 1 102 ? 45.474 50.485 29.761 1.00 12.76 102 GLN A N 1
ATOM 787 C CA . GLN A 1 102 ? 44.346 50.220 30.654 1.00 14.65 102 GLN A CA 1
ATOM 788 C C . GLN A 1 102 ? 43.527 49.001 30.232 1.00 15.17 102 GLN A C 1
ATOM 789 O O . GLN A 1 102 ? 42.966 48.302 31.088 1.00 17.69 102 GLN A O 1
ATOM 795 N N . PHE A 1 103 ? 43.461 48.737 28.928 1.00 12.29 103 PHE A N 1
ATOM 796 C CA . PHE A 1 103 ? 42.636 47.636 28.425 1.00 14.04 103 PHE A CA 1
ATOM 797 C C . PHE A 1 103 ? 43.378 46.341 28.119 1.00 15.47 103 PHE A C 1
ATOM 798 O O . PHE A 1 103 ? 42.751 45.283 28.031 1.00 13.82 103 PHE A O 1
ATOM 806 N N . LEU A 1 104 ? 44.698 46.410 27.959 1.00 14.59 104 LEU A N 1
ATOM 807 C CA . LEU A 1 104 ? 45.475 45.210 27.631 1.00 14.70 104 LEU A CA 1
ATOM 808 C C . LEU A 1 104 ? 45.224 43.994 28.547 1.00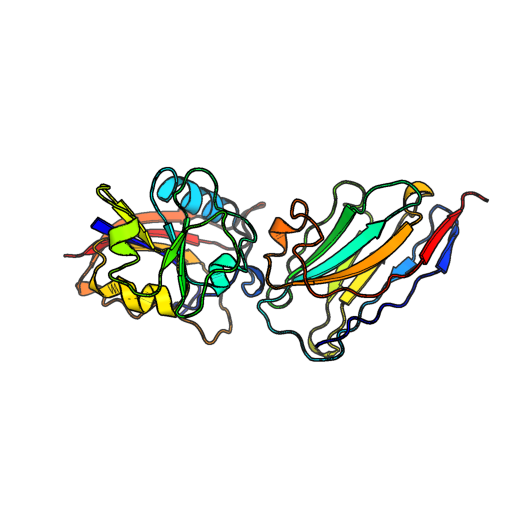 14.63 104 LEU A C 1
ATOM 809 O O . LEU A 1 104 ? 45.045 42.886 28.041 1.00 14.46 104 LEU A O 1
ATOM 814 N N . PRO A 1 105 ? 45.200 44.179 29.884 1.00 15.94 105 PRO A N 1
ATOM 815 C CA . PRO A 1 105 ? 44.992 42.990 30.724 1.00 15.52 105 PRO A CA 1
ATOM 816 C C . PRO A 1 105 ? 43.609 42.348 30.553 1.00 15.36 105 PRO A C 1
ATOM 817 O O . PRO A 1 105 ? 43.434 41.186 30.932 1.00 19.40 105 PRO A O 1
ATOM 821 N N . LYS A 1 106 ? 42.660 43.095 29.994 1.00 14.96 106 LYS A N 1
ATOM 822 C CA . LYS A 1 106 ? 41.297 42.608 29.783 1.00 15.35 106 LYS A CA 1
ATOM 823 C C . LYS A 1 106 ? 41.111 42.023 28.388 1.00 17.03 106 LYS A C 1
ATOM 824 O O . LYS A 1 106 ? 40.102 41.377 28.105 1.00 18.43 106 LYS A O 1
ATOM 830 N N . ALA A 1 107 ? 42.078 42.270 27.515 1.00 14.32 107 ALA A N 1
ATOM 831 C CA . ALA A 1 107 ? 41.938 41.916 26.107 1.00 12.16 107 ALA A CA 1
ATOM 832 C C . ALA A 1 107 ? 42.282 40.459 25.828 1.00 15.08 107 ALA A C 1
ATOM 833 O O . ALA A 1 107 ? 43.169 39.879 26.462 1.00 16.86 107 ALA A O 1
ATOM 835 N N . GLN A 1 108 ? 41.589 39.879 24.851 1.00 13.31 108 GLN A N 1
ATOM 836 C CA . GLN A 1 108 ? 41.864 38.514 24.432 1.00 14.06 108 GLN A CA 1
ATOM 837 C C . GLN A 1 108 ? 42.352 38.435 22.994 1.00 12.48 108 GLN A C 1
ATOM 838 O O . GLN A 1 108 ? 42.676 37.353 22.501 1.00 13.78 108 GLN A O 1
ATOM 844 N N . LYS A 1 109 ? 42.430 39.578 22.329 1.00 11.14 109 LYS A N 1
ATOM 845 C CA A LYS A 1 109 ? 42.850 39.627 20.937 0.65 10.59 109 LYS A CA 1
ATOM 846 C CA B LYS A 1 109 ? 42.888 39.610 20.950 0.35 10.60 109 LYS A CA 1
ATOM 847 C C . LYS A 1 109 ? 43.607 40.919 20.648 1.00 11.50 109 LYS A C 1
ATOM 848 O O . LYS A 1 109 ? 43.236 41.984 21.149 1.00 9.87 109 LYS A O 1
ATOM 859 N N . LEU A 1 110 ? 44.666 40.828 19.844 1.00 10.23 110 LEU A N 1
ATOM 860 C CA . LEU A 1 110 ? 45.392 42.014 19.395 1.00 9.49 110 LEU A CA 1
ATOM 861 C C . LEU A 1 110 ? 45.455 42.002 17.882 1.00 11.87 110 LEU A C 1
ATOM 862 O O . LEU A 1 110 ? 45.795 40.976 17.280 1.00 11.88 110 LEU A O 1
ATOM 867 N N . TYR A 1 111 ? 45.124 43.138 17.277 1.00 9.11 111 TYR A N 1
ATOM 868 C CA . TYR A 1 111 ? 45.291 43.331 15.845 1.00 8.36 111 TYR A CA 1
ATOM 869 C C . TYR A 1 111 ? 46.415 44.343 15.679 1.00 7.95 111 TYR A C 1
ATOM 870 O O . TYR A 1 111 ? 46.235 45.535 15.962 1.00 9.47 111 TYR A O 1
ATOM 879 N N . LEU A 1 112 ? 47.582 43.876 15.238 1.00 8.16 112 LEU A N 1
ATOM 880 C CA . LEU A 1 112 ? 48.752 44.746 15.153 1.00 9.02 112 LEU A CA 1
ATOM 881 C C . LEU A 1 112 ? 49.242 44.906 13.722 1.00 12.11 112 LEU A C 1
ATOM 882 O O . LEU A 1 112 ? 49.299 43.945 12.961 1.00 14.50 112 LEU A O 1
ATOM 887 N N . THR A 1 113 ? 49.603 46.123 13.353 1.00 8.32 113 THR A N 1
ATOM 888 C CA . THR A 1 113 ? 50.280 46.335 12.088 1.00 8.98 113 THR A CA 1
ATOM 889 C C . THR A 1 113 ? 51.699 46.725 12.420 1.00 9.91 113 THR A C 1
ATOM 890 O O . THR A 1 113 ? 51.928 47.777 13.023 1.00 14.12 113 THR A O 1
ATOM 894 N N . HIS A 1 114 ? 52.642 45.872 12.042 1.00 10.80 114 HIS A N 1
ATOM 895 C CA . HIS A 1 114 ? 54.055 46.131 12.293 1.00 12.91 114 HIS A CA 1
ATOM 896 C C . HIS A 1 114 ? 54.647 46.863 11.108 1.00 12.85 114 HIS A C 1
ATOM 897 O O . HIS A 1 114 ? 54.791 46.292 10.029 1.00 15.91 114 HIS A O 1
ATOM 904 N N . ILE A 1 115 ? 55.001 48.130 11.313 1.00 12.99 115 ILE A N 1
ATOM 905 C CA . ILE A 1 115 ? 55.490 48.968 10.233 1.00 13.76 115 ILE A CA 1
ATOM 906 C C . ILE A 1 115 ? 57.013 49.084 10.277 1.00 15.23 115 ILE A C 1
ATOM 907 O O . ILE A 1 115 ? 57.596 49.344 11.337 1.00 16.73 115 ILE A O 1
ATOM 912 N N . ASP A 1 116 ? 57.656 48.879 9.130 1.00 16.49 116 ASP A N 1
ATOM 913 C CA . ASP A 1 116 ? 59.113 48.958 9.045 1.00 18.41 116 ASP A CA 1
ATOM 914 C C . ASP A 1 116 ? 59.571 50.410 8.932 1.00 21.24 116 ASP A C 1
ATOM 915 O O . ASP A 1 116 ? 60.009 50.862 7.870 1.00 24.17 116 ASP A O 1
ATOM 920 N N . ALA A 1 117 ? 59.457 51.131 10.045 1.00 18.64 117 ALA A N 1
ATOM 921 C CA . ALA A 1 117 ? 59.840 52.536 10.132 1.00 19.46 117 ALA A CA 1
ATOM 922 C C . ALA A 1 117 ? 60.457 52.822 11.494 1.00 23.20 117 ALA A C 1
ATOM 923 O O . ALA A 1 117 ? 59.882 52.470 12.528 1.00 20.35 117 ALA A O 1
ATOM 925 N N . GLU A 1 118 ? 61.630 53.449 11.502 1.00 22.12 118 GLU A N 1
ATOM 926 C CA . GLU A 1 118 ? 62.230 53.892 12.755 1.00 23.96 118 GLU A CA 1
ATOM 927 C C . GLU A 1 118 ? 61.741 55.299 13.073 1.00 26.05 118 GLU A C 1
ATOM 928 O O . GLU A 1 118 ? 61.962 56.233 12.301 1.00 30.43 118 GLU A O 1
ATOM 934 N N . VAL A 1 119 ? 61.070 55.438 14.213 1.00 21.95 119 VAL A N 1
ATOM 935 C CA . VAL A 1 119 ? 60.411 56.679 14.584 1.00 21.39 119 VAL A CA 1
ATOM 936 C C . VAL A 1 119 ? 60.807 57.113 15.989 1.00 24.03 119 VAL A C 1
ATOM 937 O O . VAL A 1 119 ? 60.768 56.319 16.930 1.00 25.37 119 VAL A O 1
ATOM 941 N N . GLU A 1 120 ? 61.192 58.376 16.133 1.00 26.05 120 GLU A N 1
ATOM 942 C CA . GLU A 1 120 ? 61.458 58.931 17.452 1.00 29.36 120 GLU A CA 1
ATOM 943 C C . GLU A 1 120 ? 60.129 59.250 18.123 1.00 31.87 120 GLU A C 1
ATOM 944 O O . GLU A 1 120 ? 59.248 59.855 17.508 1.00 39.29 120 GLU A O 1
ATOM 945 N N . GLY A 1 121 ? 59.973 58.822 19.371 1.00 26.08 121 GLY A N 1
ATOM 946 C CA . GLY A 1 121 ? 58.739 59.056 20.096 1.00 25.90 121 GLY A CA 1
ATOM 947 C C . GLY A 1 121 ? 58.773 58.565 21.531 1.00 28.07 121 GLY A C 1
ATOM 948 O O . GLY A 1 121 ? 59.482 57.608 21.849 1.00 31.40 121 GLY A O 1
ATOM 949 N N . ASP A 1 122 ? 58.004 59.220 22.398 1.00 26.72 122 ASP A N 1
ATOM 950 C CA . ASP A 1 122 ? 57.955 58.854 23.812 1.00 27.72 122 ASP A CA 1
ATOM 951 C C . ASP A 1 122 ? 56.840 57.852 24.117 1.00 23.59 122 ASP A C 1
ATOM 952 O O . ASP A 1 122 ? 56.826 57.240 25.184 1.00 30.91 122 ASP A O 1
ATOM 957 N N . THR A 1 123 ? 55.907 57.684 23.187 1.00 20.39 123 THR A N 1
ATOM 958 C CA . THR A 1 123 ? 54.753 56.826 23.432 1.00 16.55 123 THR A CA 1
ATOM 959 C C . THR A 1 123 ? 54.940 55.445 22.799 1.00 16.22 123 THR A C 1
ATOM 960 O O . THR A 1 123 ? 55.313 55.343 21.635 1.00 15.46 123 THR A O 1
ATOM 964 N N . HIS A 1 124 ? 54.666 54.389 23.566 1.00 19.36 124 HIS A N 1
ATOM 965 C CA . HIS A 1 124 ? 54.821 53.019 23.077 1.00 14.74 124 HIS A CA 1
ATOM 966 C C . HIS A 1 124 ? 53.588 52.186 23.373 1.00 16.36 124 HIS A C 1
ATOM 967 O O . HIS A 1 124 ? 52.888 52.423 24.367 1.00 18.39 124 HIS A O 1
ATOM 974 N N . PHE A 1 125 ? 53.322 51.217 22.501 1.00 13.76 125 PHE A N 1
ATOM 975 C CA . PHE A 1 125 ? 52.332 50.185 22.777 1.00 11.51 125 PHE A CA 1
ATOM 976 C C . PHE A 1 125 ? 52.833 49.410 23.996 1.00 13.59 125 PHE A C 1
ATOM 977 O O . PHE A 1 125 ? 54.037 49.212 24.157 1.00 14.09 125 PHE A O 1
ATOM 985 N N . PRO A 1 126 ? 51.914 48.988 24.873 1.00 13.15 126 PRO A N 1
ATOM 986 C CA . PRO A 1 126 ? 52.359 48.323 26.104 1.00 16.14 126 PRO A CA 1
ATOM 987 C C . PRO A 1 126 ? 53.147 47.047 25.815 1.00 16.43 126 PRO A C 1
ATOM 988 O O . PRO A 1 126 ? 52.876 46.375 24.816 1.00 19.98 126 PRO A O 1
ATOM 992 N N . ASP A 1 127 ? 54.136 46.748 26.650 1.00 20.96 127 ASP A N 1
ATOM 993 C CA . ASP A 1 127 ? 54.859 45.498 26.509 1.00 21.13 127 ASP A CA 1
ATOM 994 C C . ASP A 1 127 ? 53.875 44.368 26.725 1.00 27.78 127 ASP A C 1
ATOM 995 O O . ASP A 1 127 ? 53.429 44.124 27.845 1.00 37.31 127 ASP A O 1
ATOM 998 N N . TYR A 1 128 ? 53.493 43.712 25.639 1.00 24.87 128 TYR A N 1
ATOM 999 C CA . TYR A 1 128 ? 52.734 42.489 25.761 1.00 26.43 128 TYR A CA 1
ATOM 1000 C C . TYR A 1 128 ? 53.773 41.389 25.847 1.00 36.96 128 TYR A C 1
ATOM 1001 O O . TYR A 1 128 ? 54.859 41.496 25.272 1.00 41.46 128 TYR A O 1
ATOM 1010 N N . GLU A 1 129 ? 53.465 40.357 26.611 1.00 34.27 129 GLU A N 1
ATOM 1011 C CA . GLU A 1 129 ? 54.417 39.292 26.836 1.00 32.40 129 GLU A CA 1
ATOM 1012 C C . GLU A 1 129 ? 54.119 38.179 25.838 1.00 28.03 129 GLU A C 1
ATOM 1013 O O . GLU A 1 129 ? 53.111 37.485 25.957 1.00 23.30 129 GLU A O 1
ATOM 1019 N N . PRO A 1 130 ? 54.994 38.038 24.826 1.00 22.02 130 PRO A N 1
ATOM 1020 C CA . PRO A 1 130 ? 54.748 37.265 23.602 1.00 23.49 130 PRO A CA 1
ATOM 1021 C C . PRO A 1 130 ? 54.365 35.812 23.858 1.00 25.18 130 PRO A C 1
ATOM 1022 O O . PRO A 1 130 ? 53.559 35.264 23.107 1.00 19.85 130 PRO A O 1
ATOM 1026 N N . ASP A 1 131 ? 54.921 35.199 24.897 1.00 24.37 131 ASP A N 1
ATOM 1027 C CA . ASP A 1 131 ? 54.621 33.796 25.168 1.00 22.72 131 ASP A CA 1
ATOM 1028 C C . ASP A 1 131 ? 53.215 33.586 25.733 1.00 21.51 131 ASP A C 1
ATOM 1029 O O . ASP A 1 131 ? 52.753 32.448 25.852 1.00 22.25 131 ASP A O 1
ATOM 1034 N N . ASP A 1 132 ? 52.538 34.681 26.071 1.00 19.83 132 ASP A N 1
ATOM 1035 C CA . ASP A 1 132 ? 51.170 34.611 26.570 1.00 21.11 132 ASP A CA 1
ATOM 1036 C C . ASP A 1 132 ? 50.171 34.650 25.422 1.00 17.29 132 ASP A C 1
ATOM 1037 O O . ASP A 1 132 ? 48.966 34.527 25.645 1.00 16.75 132 ASP A O 1
ATOM 1042 N N . TRP A 1 133 ? 50.678 34.809 24.201 1.00 17.23 133 TRP A N 1
ATOM 1043 C CA . TRP A 1 133 ? 49.832 35.018 23.023 1.00 16.29 133 TRP A CA 1
ATOM 1044 C C . TRP A 1 133 ? 50.156 34.022 21.918 1.00 21.05 133 TRP A C 1
ATOM 1045 O O . TRP A 1 133 ? 51.286 33.534 21.813 1.00 22.11 133 TRP A O 1
ATOM 1056 N N . GLU A 1 134 ? 49.153 33.720 21.102 1.00 16.66 134 GLU A N 1
ATOM 1057 C CA . GLU A 1 134 ? 49.331 32.851 19.951 1.00 17.36 134 GLU A CA 1
ATOM 1058 C C . GLU A 1 134 ? 49.131 33.687 18.697 1.00 16.18 134 GLU A C 1
ATOM 1059 O O . GLU A 1 134 ? 48.131 34.402 18.566 1.00 15.63 134 GLU A O 1
ATOM 1065 N N . SER A 1 135 ? 50.084 33.617 17.773 1.00 16.85 135 SER A N 1
ATOM 1066 C CA . SER A 1 135 ? 49.933 34.332 16.511 1.00 16.06 135 SER A CA 1
ATOM 1067 C C . SER A 1 135 ? 49.081 33.488 15.572 1.00 19.35 135 SER A C 1
ATOM 1068 O O . SER A 1 135 ? 49.462 32.374 15.231 1.00 21.31 135 SER A O 1
ATOM 1071 N N . VAL A 1 136 ? 47.929 34.017 15.160 1.00 15.22 136 VAL A N 1
ATOM 1072 C CA . VAL A 1 136 ? 46.963 33.239 14.379 1.00 15.60 136 VAL A CA 1
ATOM 1073 C C . VAL A 1 136 ? 46.790 33.752 12.943 1.00 17.04 136 VAL A C 1
ATOM 1074 O O . VAL A 1 136 ? 46.124 33.118 12.119 1.00 19.89 136 VAL A O 1
ATOM 1078 N N . PHE A 1 137 ? 47.388 34.897 12.644 1.00 16.73 137 PHE A N 1
ATOM 1079 C CA . PHE A 1 137 ? 47.307 35.464 11.305 1.00 14.43 137 PHE A CA 1
ATOM 1080 C C . PHE A 1 137 ? 48.525 36.338 11.101 1.00 15.24 137 PHE A C 1
ATOM 1081 O O . PHE A 1 137 ? 48.881 37.109 11.984 1.00 14.31 137 PHE A O 1
ATOM 1089 N N . SER A 1 138 ? 49.164 36.222 9.939 1.00 15.76 138 SER A N 1
ATOM 1090 C CA . SER A 1 138 ? 50.274 37.110 9.596 1.00 17.43 138 SER A CA 1
ATOM 1091 C C . SER A 1 138 ? 50.291 37.355 8.091 1.00 17.27 138 SER A C 1
ATOM 1092 O O . SER A 1 138 ? 50.190 36.416 7.305 1.00 21.07 138 SER A O 1
ATOM 1095 N N . GLU A 1 139 ? 50.406 38.618 7.683 1.00 14.99 139 GLU A N 1
ATOM 1096 C CA . GLU A 1 139 ? 50.372 38.950 6.259 1.00 15.93 139 GLU A CA 1
ATOM 1097 C C . GLU A 1 139 ? 51.299 40.133 5.959 1.00 16.59 139 GLU A C 1
ATOM 1098 O O . GLU A 1 139 ? 51.026 41.265 6.370 1.00 16.79 139 GLU A O 1
ATOM 1104 N N . PHE A 1 140 ? 52.386 39.872 5.231 1.00 19.44 140 PHE A N 1
ATOM 1105 C CA . PHE A 1 140 ? 53.393 40.893 4.956 1.00 19.09 140 PHE A CA 1
ATOM 1106 C C . PHE A 1 140 ? 53.179 41.564 3.609 1.00 19.95 140 PHE A C 1
ATOM 1107 O O . PHE A 1 140 ? 52.847 40.902 2.620 1.00 22.35 140 PHE A O 1
ATOM 1115 N N . HIS A 1 141 ? 53.393 42.876 3.574 1.00 18.86 141 HIS A N 1
ATOM 1116 C CA . HIS A 1 141 ? 53.268 43.646 2.346 1.00 18.49 141 HIS A CA 1
ATOM 1117 C C . HIS A 1 141 ? 54.468 44.564 2.157 1.00 22.25 141 HIS A C 1
ATOM 1118 O O . HIS A 1 141 ? 54.910 45.221 3.101 1.00 18.51 141 HIS A O 1
ATOM 1125 N N . ASP A 1 142 ? 54.985 44.623 0.935 1.00 22.92 142 ASP A N 1
ATOM 1126 C CA . ASP A 1 142 ? 56.034 45.583 0.616 1.00 21.43 142 ASP A CA 1
ATOM 1127 C C . ASP A 1 142 ? 55.453 46.985 0.457 1.00 19.83 142 ASP A C 1
ATOM 1128 O O . ASP A 1 142 ? 54.252 47.147 0.235 1.00 23.22 142 ASP A O 1
ATOM 1133 N N . ALA A 1 143 ? 56.304 47.998 0.586 1.00 19.45 143 ALA A N 1
ATOM 1134 C CA . ALA A 1 143 ? 55.911 49.352 0.226 1.00 22.11 143 ALA A CA 1
ATOM 1135 C C . ALA A 1 143 ? 55.589 49.377 -1.266 1.00 22.44 143 ALA A C 1
ATOM 1136 O O . ALA A 1 143 ? 56.105 48.558 -2.038 1.00 26.35 143 ALA A O 1
ATOM 1138 N N . ASP A 1 144 ? 54.722 50.300 -1.670 1.00 23.72 144 ASP A N 1
ATOM 1139 C CA . ASP A 1 144 ? 54.394 50.461 -3.084 1.00 25.47 144 ASP A CA 1
ATOM 1140 C C . ASP A 1 144 ? 54.043 51.909 -3.379 1.00 26.94 144 ASP A C 1
ATOM 1141 O O . ASP A 1 144 ? 54.292 52.785 -2.552 1.00 22.45 144 ASP A O 1
ATOM 1146 N N . ALA A 1 145 ? 53.452 52.157 -4.542 1.00 26.25 145 ALA A N 1
ATOM 1147 C CA . ALA A 1 145 ? 53.117 53.519 -4.953 1.00 27.95 145 ALA A CA 1
ATOM 1148 C C . ALA A 1 145 ? 52.199 54.240 -3.966 1.00 26.96 145 ALA A C 1
ATOM 1149 O O . ALA A 1 145 ? 52.284 55.459 -3.815 1.00 27.21 145 ALA A O 1
ATOM 1151 N N . GLN A 1 146 ? 51.336 53.488 -3.289 1.00 22.84 146 GLN A N 1
ATOM 1152 C CA . GLN A 1 146 ? 50.351 54.078 -2.380 1.00 19.77 146 GLN A CA 1
ATOM 1153 C C . GLN A 1 146 ? 50.797 54.050 -0.920 1.00 19.40 146 GLN A C 1
ATOM 1154 O O . GLN A 1 146 ? 50.409 54.914 -0.131 1.00 21.20 146 GLN A O 1
ATOM 1160 N N . ASN A 1 147 ? 51.604 53.056 -0.565 1.00 18.35 147 ASN A N 1
ATOM 1161 C CA . ASN A 1 147 ? 51.973 52.820 0.832 1.00 16.55 147 ASN A CA 1
ATOM 1162 C C . ASN A 1 147 ? 53.465 53.056 1.078 1.00 16.18 147 ASN A C 1
ATOM 1163 O O . ASN A 1 147 ? 54.317 52.375 0.496 1.00 19.64 147 ASN A O 1
ATOM 1168 N N . SER A 1 148 ? 53.766 54.011 1.953 1.00 16.44 148 SER A N 1
ATOM 1169 C CA . SER A 1 148 ? 55.118 54.567 2.082 1.00 17.00 148 SER A CA 1
ATOM 1170 C C . SER A 1 148 ? 56.168 53.595 2.621 1.00 21.47 148 SER A C 1
ATOM 1171 O O . SER A 1 148 ? 57.355 53.715 2.297 1.00 21.67 148 SER A O 1
ATOM 1174 N N . HIS A 1 149 ? 55.732 52.657 3.458 1.00 16.39 149 HIS A N 1
ATOM 1175 C CA . HIS A 1 149 ? 56.628 51.717 4.125 1.00 16.87 149 HIS A CA 1
ATOM 1176 C C . HIS A 1 149 ? 56.091 50.302 3.995 1.00 16.83 149 HIS A C 1
ATOM 1177 O O . HIS A 1 149 ? 54.904 50.106 3.739 1.00 16.61 149 HIS A O 1
ATOM 1184 N N . SER A 1 150 ? 56.956 49.311 4.185 1.00 18.13 150 SER A N 1
ATOM 1185 C CA . SER A 1 150 ? 56.484 47.935 4.304 1.00 17.56 150 SER A CA 1
ATOM 1186 C C . SER A 1 150 ? 55.806 47.718 5.661 1.00 16.20 150 SER A C 1
ATOM 1187 O O . SER A 1 150 ? 56.056 48.452 6.630 1.00 17.52 150 SER A O 1
ATOM 1190 N N . TYR A 1 151 ? 54.919 46.733 5.719 1.00 15.73 151 TYR A N 1
ATOM 1191 C CA . TYR A 1 151 ? 54.079 46.548 6.896 1.00 15.92 151 TYR A CA 1
ATOM 1192 C C . TYR A 1 151 ? 53.602 45.111 6.967 1.00 15.98 151 TYR A C 1
ATOM 1193 O O . TYR A 1 151 ? 53.514 44.419 5.949 1.00 17.40 151 TYR A O 1
ATOM 1202 N N . CYS A 1 152 ? 53.312 44.653 8.176 1.00 14.31 152 CYS A N 1
ATOM 1203 C CA . CYS A 1 152 ? 52.836 43.290 8.351 1.00 14.57 152 CYS A CA 1
ATOM 1204 C C . CYS A 1 152 ? 51.663 43.288 9.302 1.00 17.34 152 CYS A C 1
ATOM 1205 O O . CYS A 1 152 ? 51.780 43.751 10.436 1.00 15.38 152 CYS A O 1
ATOM 1208 N N . PHE A 1 153 ? 50.535 42.769 8.830 1.00 13.19 153 PHE A N 1
ATOM 1209 C CA . PHE A 1 153 ? 49.347 42.611 9.654 1.00 12.38 153 PHE A CA 1
ATOM 1210 C C . PHE A 1 153 ? 49.483 41.336 10.479 1.00 12.85 153 PHE A C 1
ATOM 1211 O O . PHE A 1 153 ? 49.854 40.280 9.953 1.00 16.71 153 PHE A O 1
ATOM 1219 N N . GLU A 1 154 ? 49.178 41.425 11.765 1.00 12.26 154 GLU A N 1
ATOM 1220 C CA . GLU A 1 154 ? 49.228 40.250 12.629 1.00 12.76 154 GLU A CA 1
ATOM 1221 C C . GLU A 1 154 ? 48.024 40.254 13.549 1.00 12.01 154 GLU A C 1
ATOM 1222 O O . GLU A 1 154 ? 47.602 41.312 14.027 1.00 12.15 154 GLU A O 1
ATOM 1228 N N . ILE A 1 155 ? 47.453 39.078 13.790 1.00 12.46 155 ILE A N 1
ATOM 1229 C CA . ILE A 1 155 ? 46.431 38.944 14.821 1.00 12.00 155 ILE A CA 1
ATOM 1230 C C . ILE A 1 155 ? 46.927 37.941 15.851 1.00 13.09 155 ILE A C 1
ATOM 1231 O O . ILE A 1 155 ? 47.407 36.865 15.495 1.00 14.30 155 ILE A O 1
ATOM 1236 N N . LEU A 1 156 ? 46.844 38.315 17.125 1.00 12.34 156 LEU A N 1
ATOM 1237 C CA . LEU A 1 156 ? 47.254 37.433 18.219 1.00 13.11 156 LEU A CA 1
ATOM 1238 C C . LEU A 1 156 ? 46.073 37.166 19.136 1.00 13.87 156 LEU A C 1
ATOM 1239 O O . LEU A 1 156 ? 45.226 38.044 19.334 1.00 12.05 156 LEU A O 1
ATOM 1244 N N . GLU A 1 157 ? 46.012 35.950 19.678 1.00 13.73 157 GLU A N 1
ATOM 1245 C CA . GLU A 1 157 ? 44.949 35.563 20.614 1.00 14.69 157 GLU A CA 1
ATOM 1246 C C . GLU A 1 157 ? 45.577 35.143 21.924 1.00 16.97 157 GLU A C 1
ATOM 1247 O O . GLU A 1 157 ? 46.611 34.471 21.928 1.00 15.47 157 GLU A O 1
ATOM 1253 N N . ARG A 1 158 ? 44.964 35.532 23.040 1.00 14.25 158 ARG A N 1
ATOM 1254 C CA . ARG A 1 158 ? 45.537 35.222 24.345 1.00 15.11 158 ARG A CA 1
ATOM 1255 C C . ARG A 1 158 ? 45.439 33.727 24.629 1.00 16.27 158 ARG A C 1
ATOM 1256 O O . ARG A 1 158 ? 44.388 33.114 24.421 1.00 19.62 158 ARG A O 1
ATOM 1264 N N . ARG A 1 159 ? 46.540 33.136 25.080 1.00 17.83 159 ARG A N 1
ATOM 1265 C CA . ARG A 1 159 ? 46.538 31.717 25.422 1.00 20.37 159 ARG A CA 1
ATOM 1266 C C . ARG A 1 159 ? 45.700 31.440 26.665 1.00 31.16 159 ARG A C 1
ATOM 1267 O O . ARG A 1 159 ? 45.660 32.256 27.589 1.00 29.79 159 ARG A O 1
ATOM 1276 N N . GLN B 2 1 ? 47.439 82.111 23.847 1.00 46.84 1 GLN B N 1
ATOM 1277 C CA . GLN B 2 1 ? 47.612 80.973 22.950 1.00 44.90 1 GLN B CA 1
ATOM 1278 C C . GLN B 2 1 ? 48.753 81.227 21.969 1.00 42.30 1 GLN B C 1
ATOM 1279 O O . GLN B 2 1 ? 49.341 82.310 21.958 1.00 44.62 1 GLN B O 1
ATOM 1280 N N . VAL B 2 2 ? 49.079 80.224 21.157 1.00 30.38 2 VAL B N 1
ATOM 1281 C CA . VAL B 2 2 ? 50.057 80.425 20.092 1.00 29.43 2 VAL B CA 1
ATOM 1282 C C . VAL B 2 2 ? 49.426 81.275 19.001 1.00 26.94 2 VAL B C 1
ATOM 1283 O O . VAL B 2 2 ? 48.284 81.045 18.597 1.00 27.02 2 VAL B O 1
ATOM 1287 N N . GLN B 2 3 ? 50.165 82.274 18.537 1.00 19.38 3 GLN B N 1
ATOM 1288 C CA . GLN B 2 3 ? 49.678 83.128 17.464 1.00 18.32 3 GLN B CA 1
ATOM 1289 C C . GLN B 2 3 ? 50.190 82.627 16.126 1.00 17.86 3 GLN B C 1
ATOM 1290 O O . GLN B 2 3 ? 51.335 82.188 16.022 1.00 17.12 3 GLN B O 1
ATOM 1296 N N . LEU B 2 4 ? 49.343 82.667 15.102 1.00 15.78 4 LEU B N 1
ATOM 1297 C CA . LEU B 2 4 ? 49.789 82.338 13.759 1.00 14.59 4 LEU B CA 1
ATOM 1298 C C . LEU B 2 4 ? 49.927 83.623 12.965 1.00 15.37 4 LEU B C 1
ATOM 1299 O O . LEU B 2 4 ? 48.951 84.361 12.792 1.00 19.55 4 LEU B O 1
ATOM 1304 N N . GLN B 2 5 ? 51.138 83.907 12.504 1.00 14.27 5 GLN B N 1
ATOM 1305 C CA . GLN B 2 5 ? 51.397 85.175 11.834 1.00 14.29 5 GLN B CA 1
ATOM 1306 C C . GLN B 2 5 ? 51.711 84.970 10.370 1.00 14.60 5 GLN B C 1
ATOM 1307 O O . GLN B 2 5 ? 52.718 84.345 10.018 1.00 15.01 5 GLN B O 1
ATOM 1313 N N A GLU B 2 6 ? 50.831 85.486 9.517 0.48 16.55 6 GLU B N 1
ATOM 1314 N N B GLU B 2 6 ? 50.847 85.504 9.514 0.52 16.43 6 GLU B N 1
ATOM 1315 C CA A GLU B 2 6 ? 50.938 85.302 8.077 0.48 14.56 6 GLU B CA 1
ATOM 1316 C CA B GLU B 2 6 ? 50.959 85.297 8.078 0.52 14.54 6 GLU B CA 1
ATOM 1317 C C A GLU B 2 6 ? 51.716 86.432 7.420 0.48 15.42 6 GLU B C 1
ATOM 1318 C C B GLU B 2 6 ? 51.701 86.436 7.407 0.52 15.42 6 GLU B C 1
ATOM 1319 O O A GLU B 2 6 ? 51.717 87.567 7.901 0.48 17.89 6 GLU B O 1
ATOM 1320 O O B GLU B 2 6 ? 51.658 87.582 7.861 0.52 17.70 6 GLU B O 1
ATOM 1331 N N . SER B 2 7 ? 52.365 86.114 6.306 1.00 12.92 7 SER B N 1
ATOM 1332 C CA . SER B 2 7 ? 53.024 87.127 5.485 1.00 12.87 7 SER B CA 1
ATOM 1333 C C . SER B 2 7 ? 53.100 86.637 4.047 1.00 12.18 7 SER B C 1
ATOM 1334 O O . SER B 2 7 ? 52.851 85.466 3.768 1.00 11.77 7 SER B O 1
ATOM 1337 N N . GLY B 2 8 ? 53.415 87.542 3.126 1.00 12.92 8 GLY B N 1
ATOM 1338 C CA . GLY B 2 8 ? 53.684 87.132 1.760 1.00 12.45 8 GLY B CA 1
ATOM 1339 C C . GLY B 2 8 ? 52.623 87.458 0.732 1.00 17.50 8 GLY B C 1
ATOM 1340 O O . GLY B 2 8 ? 52.821 87.225 -0.463 1.00 19.40 8 GLY B O 1
ATOM 1341 N N . GLY B 2 9 ? 51.497 87.999 1.179 1.00 14.62 9 GLY B N 1
ATOM 1342 C CA . GLY B 2 9 ? 50.411 88.269 0.254 1.00 15.60 9 GLY B CA 1
ATOM 1343 C C . GLY B 2 9 ? 50.750 89.432 -0.644 1.00 18.95 9 GLY B C 1
ATOM 1344 O O . GLY B 2 9 ? 51.729 90.147 -0.409 1.00 22.43 9 GLY B O 1
ATOM 1345 N N . GLY B 2 10 ? 49.940 89.633 -1.676 1.00 13.86 10 GLY B N 1
ATOM 1346 C CA . GLY B 2 10 ? 50.226 90.678 -2.631 1.00 17.45 10 GLY B CA 1
ATOM 1347 C C . GLY B 2 10 ? 49.452 90.533 -3.923 1.00 14.40 10 GLY B C 1
ATOM 1348 O O . GLY B 2 10 ? 48.563 89.686 -4.039 1.00 14.33 10 GLY B O 1
ATOM 1349 N N . LEU B 2 11 ? 49.802 91.377 -4.888 1.00 14.13 11 LEU B N 1
ATOM 1350 C CA . LEU B 2 11 ? 49.140 91.417 -6.185 1.00 13.07 11 LEU B CA 1
ATOM 1351 C C . LEU B 2 11 ? 50.133 90.955 -7.244 1.00 14.11 11 LEU B C 1
ATOM 1352 O O . LEU B 2 11 ? 51.238 91.498 -7.333 1.00 16.99 11 LEU B O 1
ATOM 1357 N N . VAL B 2 12 ? 49.757 89.940 -8.022 1.00 12.38 12 VAL B N 1
ATOM 1358 C CA . VAL B 2 12 ? 50.588 89.475 -9.134 1.00 12.04 12 VAL B CA 1
ATOM 1359 C C . VAL B 2 12 ? 49.727 89.224 -10.357 1.00 13.97 12 VAL B C 1
ATOM 1360 O O . VAL B 2 12 ? 48.503 89.149 -10.260 1.00 14.45 12 VAL B O 1
ATOM 1364 N N . GLN B 2 13 ? 50.368 89.100 -11.512 1.00 12.11 13 GLN B N 1
ATOM 1365 C CA . GLN B 2 13 ? 49.649 88.804 -12.735 1.00 12.68 13 GLN B CA 1
ATOM 1366 C C . GLN B 2 13 ? 49.368 87.310 -12.864 1.00 12.11 13 GLN B C 1
ATOM 1367 O O . GLN B 2 13 ? 50.047 86.474 -12.251 1.00 11.26 13 GLN B O 1
ATOM 1373 N N . ALA B 2 14 ? 48.356 86.984 -13.661 1.00 12.26 14 ALA B N 1
ATOM 1374 C CA . ALA B 2 14 ? 48.067 85.594 -13.982 1.00 11.45 14 ALA B CA 1
ATOM 1375 C C . ALA B 2 14 ? 49.321 84.923 -14.534 1.00 12.61 14 ALA B C 1
ATOM 1376 O O . ALA B 2 14 ? 50.045 85.497 -15.361 1.00 14.94 14 ALA B O 1
ATOM 1378 N N . GLY B 2 15 ? 49.580 83.716 -14.047 1.00 11.24 15 GLY B N 1
ATOM 1379 C CA . GLY B 2 15 ? 50.731 82.951 -14.478 1.00 12.92 15 GLY B CA 1
ATOM 1380 C C . GLY B 2 15 ? 51.926 83.090 -13.561 1.00 12.80 15 GLY B C 1
ATOM 1381 O O . GLY B 2 15 ? 52.850 82.284 -13.630 1.00 12.06 15 GLY B O 1
ATOM 1382 N N . ALA B 2 16 ? 51.931 84.120 -12.715 1.00 10.58 16 ALA B N 1
ATOM 1383 C CA . ALA B 2 16 ? 53.051 84.318 -11.798 1.00 9.76 16 ALA B CA 1
ATOM 1384 C C . ALA B 2 16 ? 52.972 83.378 -10.595 1.00 9.31 16 ALA B C 1
ATOM 1385 O O . ALA B 2 16 ? 52.002 82.627 -10.432 1.00 11.69 16 ALA B O 1
ATOM 1387 N N . SER B 2 17 ? 53.998 83.444 -9.756 1.00 9.37 17 SER B N 1
ATOM 1388 C CA . SER B 2 17 ? 54.027 82.709 -8.497 1.00 9.57 17 SER B CA 1
ATOM 1389 C C . SER B 2 17 ? 54.018 83.666 -7.312 1.00 10.45 17 SER B C 1
ATOM 1390 O O . SER B 2 17 ? 54.324 84.861 -7.456 1.00 11.35 17 SER B O 1
ATOM 1393 N N . LEU B 2 18 ? 53.694 83.126 -6.141 1.00 10.12 18 LEU B N 1
ATOM 1394 C CA . LEU B 2 18 ? 53.692 83.897 -4.900 1.00 8.07 18 LEU B CA 1
ATOM 1395 C C . LEU B 2 18 ? 53.940 82.935 -3.744 1.00 9.69 18 LEU B C 1
ATOM 1396 O O . LEU B 2 18 ? 53.432 81.817 -3.751 1.00 12.16 18 LEU B O 1
ATOM 1401 N N . ARG B 2 19 ? 54.739 83.356 -2.766 1.00 9.07 19 ARG B N 1
ATOM 1402 C CA . ARG B 2 19 ? 55.046 82.484 -1.639 1.00 7.80 19 ARG B CA 1
ATOM 1403 C C . ARG B 2 19 ? 54.468 83.071 -0.355 1.00 12.66 19 ARG B C 1
ATOM 1404 O O . ARG B 2 19 ? 54.811 84.193 0.027 1.00 14.37 19 ARG B O 1
ATOM 1412 N N . LEU B 2 20 ? 53.562 82.329 0.283 1.00 7.70 20 LEU B N 1
ATOM 1413 C CA . LEU B 2 20 ? 53.011 82.723 1.582 1.00 8.69 20 LEU B CA 1
ATOM 1414 C C . LEU B 2 20 ? 53.754 82.026 2.714 1.00 9.79 20 LEU B C 1
ATOM 1415 O O . LEU B 2 20 ? 54.276 80.917 2.556 1.00 11.84 20 LEU B O 1
ATOM 1420 N N . SER B 2 21 ? 53.808 82.687 3.860 1.00 8.99 21 SER B N 1
ATOM 1421 C CA A SER B 2 21 ? 54.459 82.121 5.036 0.45 9.06 21 SER B CA 1
ATOM 1422 C CA B SER B 2 21 ? 54.458 82.122 5.033 0.55 9.06 21 SER B CA 1
ATOM 1423 C C . SER B 2 21 ? 53.571 82.255 6.265 1.00 9.39 21 SER B C 1
ATOM 1424 O O . SER B 2 21 ? 52.777 83.191 6.373 1.00 10.65 21 SER B O 1
ATOM 1429 N N . CYS B 2 22 ? 53.701 81.304 7.183 1.00 9.70 22 CYS B N 1
ATOM 1430 C CA . CYS B 2 22 ? 52.953 81.326 8.430 1.00 10.28 22 CYS B CA 1
ATOM 1431 C C . CYS B 2 22 ? 53.898 80.917 9.532 1.00 12.04 22 CYS B C 1
ATOM 1432 O O . CYS B 2 22 ? 54.389 79.787 9.552 1.00 14.09 22 CYS B O 1
ATOM 1435 N N . ALA B 2 23 ? 54.156 81.844 10.449 1.00 11.86 23 ALA B N 1
ATOM 1436 C CA . ALA B 2 23 ? 55.052 81.589 11.562 1.00 14.40 23 ALA B CA 1
ATOM 1437 C C . ALA B 2 23 ? 54.248 81.447 12.848 1.00 15.58 23 ALA B C 1
ATOM 1438 O O . ALA B 2 23 ? 53.426 82.306 13.172 1.00 19.47 23 ALA B O 1
ATOM 1440 N N . ALA B 2 24 ? 54.473 80.361 13.579 1.00 14.01 24 ALA B N 1
ATOM 1441 C CA . ALA B 2 24 ? 53.794 80.158 14.848 1.00 14.81 24 ALA B CA 1
ATOM 1442 C C . ALA B 2 24 ? 54.639 80.765 15.964 1.00 16.15 24 ALA B C 1
ATOM 1443 O O . ALA B 2 24 ? 55.860 80.620 15.961 1.00 17.06 24 ALA B O 1
ATOM 1445 N N . SER B 2 25 ? 53.997 81.458 16.900 1.00 16.94 25 SER B N 1
ATOM 1446 C CA . SER B 2 25 ? 54.727 82.250 17.888 1.00 18.14 25 SER B CA 1
ATOM 1447 C C . SER B 2 25 ? 55.417 81.390 18.945 1.00 18.30 25 SER B C 1
ATOM 1448 O O . SER B 2 25 ? 56.391 81.822 19.566 1.00 23.75 25 SER B O 1
ATOM 1451 N N . GLU B 2 26 ? 54.891 80.185 19.154 1.00 17.69 26 GLU B N 1
ATOM 1452 C CA . GLU B 2 26 ? 55.433 79.229 20.116 1.00 19.32 26 GLU B CA 1
ATOM 1453 C C . GLU B 2 26 ? 55.645 77.924 19.354 1.00 16.48 26 GLU B C 1
ATOM 1454 O O . GLU B 2 26 ? 54.947 77.664 18.375 1.00 15.86 26 GLU B O 1
ATOM 1460 N N . ARG B 2 27 ? 56.608 77.114 19.787 1.00 16.76 27 ARG B N 1
ATOM 1461 C CA . ARG B 2 27 ? 56.942 75.888 19.066 1.00 17.62 27 ARG B CA 1
ATOM 1462 C C . ARG B 2 27 ? 55.769 74.905 19.068 1.00 14.75 27 ARG B C 1
ATOM 1463 O O . ARG B 2 27 ? 55.203 74.615 20.128 1.00 17.61 27 ARG B O 1
ATOM 1471 N N . LEU B 2 28 ? 55.408 74.412 17.884 1.00 14.65 28 LEU B N 1
ATOM 1472 C CA . LEU B 2 28 ? 54.323 73.442 17.739 1.00 13.70 28 LEU B CA 1
ATOM 1473 C C . LEU B 2 28 ? 54.788 72.066 18.176 1.00 15.12 28 LEU B C 1
ATOM 1474 O O . LEU B 2 28 ? 55.976 71.742 18.065 1.00 17.01 28 LEU B O 1
ATOM 1479 N N . THR B 2 29 ? 53.864 71.248 18.675 1.00 14.19 29 THR B N 1
ATOM 1480 C CA . THR B 2 29 ? 54.200 69.859 18.987 1.00 12.83 29 THR B CA 1
ATOM 1481 C C . THR B 2 29 ? 53.960 68.978 17.763 1.00 11.24 29 THR B C 1
ATOM 1482 O O . THR B 2 29 ? 53.257 69.361 16.821 1.00 10.93 29 THR B O 1
ATOM 1486 N N . VAL B 2 30 ? 54.541 67.785 17.806 1.00 11.31 30 VAL B N 1
ATOM 1487 C CA . VAL B 2 30 ? 54.475 66.848 16.687 1.00 10.17 30 VAL B CA 1
ATOM 1488 C C . VAL B 2 30 ? 53.059 66.394 16.359 1.00 9.42 30 VAL B C 1
ATOM 1489 O O . VAL B 2 30 ? 52.820 65.905 15.250 1.00 10.18 30 VAL B O 1
ATOM 1493 N N . ASP B 2 31 ? 52.125 66.568 17.294 1.00 10.14 31 ASP B N 1
ATOM 1494 C CA . ASP B 2 31 ? 50.752 66.102 17.083 1.00 9.89 31 ASP B CA 1
ATOM 1495 C C . ASP B 2 31 ? 49.883 67.095 16.329 1.00 9.59 31 ASP B C 1
ATOM 1496 O O . ASP B 2 31 ? 48.713 66.825 16.064 1.00 9.71 31 ASP B O 1
ATOM 1501 N N . TYR B 2 32 ? 50.443 68.247 15.975 1.00 9.51 32 TYR B N 1
ATOM 1502 C CA . TYR B 2 32 ? 49.675 69.245 15.244 1.00 9.64 32 TYR B CA 1
ATOM 1503 C C . TYR B 2 32 ? 49.842 69.116 13.744 1.00 8.89 32 TYR B C 1
ATOM 1504 O O . TYR B 2 32 ? 50.787 68.483 13.267 1.00 8.49 32 TYR B O 1
ATOM 1513 N N . ALA B 2 33 ? 48.902 69.716 13.019 1.00 5.49 33 ALA B N 1
ATOM 1514 C CA . ALA B 2 33 ? 49.032 69.966 11.585 1.00 4.34 33 ALA B CA 1
ATOM 1515 C C . ALA B 2 33 ? 48.817 71.457 11.411 1.00 5.65 33 ALA B C 1
ATOM 1516 O O . ALA B 2 33 ? 48.183 72.105 12.252 1.00 7.32 33 ALA B O 1
ATOM 1518 N N . ILE B 2 34 ? 49.368 72.005 10.338 1.00 6.19 34 ILE B N 1
ATOM 1519 C CA . ILE B 2 34 ? 49.262 73.431 10.032 1.00 5.36 34 ILE B CA 1
ATOM 1520 C C . ILE B 2 34 ? 48.965 73.564 8.539 1.00 6.79 34 ILE B C 1
ATOM 1521 O O . ILE B 2 34 ? 49.369 72.730 7.731 1.00 6.41 34 ILE B O 1
ATOM 1526 N N . GLY B 2 35 ? 48.200 74.574 8.160 1.00 5.37 35 GLY B N 1
ATOM 1527 C CA . GLY B 2 35 ? 47.758 74.631 6.780 1.00 6.22 35 GLY B CA 1
ATOM 1528 C C . GLY B 2 35 ? 47.086 75.933 6.404 1.00 6.73 35 GLY B C 1
ATOM 1529 O O . GLY B 2 35 ? 47.050 76.872 7.199 1.00 6.65 35 GLY B O 1
ATOM 1530 N N . TRP B 2 36 ? 46.536 75.967 5.188 1.00 6.17 36 TRP B N 1
ATOM 1531 C CA . TRP B 2 36 ? 45.911 77.168 4.648 1.00 5.48 36 TRP B CA 1
ATOM 1532 C C . TRP B 2 36 ? 44.496 76.892 4.171 1.00 7.45 36 TRP B C 1
ATOM 1533 O O . TRP B 2 36 ? 44.231 75.850 3.574 1.00 7.09 36 TRP B O 1
ATOM 1544 N N . PHE B 2 37 ? 43.609 77.846 4.437 1.00 7.60 37 PHE B N 1
ATOM 1545 C CA . PHE B 2 37 ? 42.286 77.924 3.823 1.00 6.82 37 PHE B CA 1
ATOM 1546 C C . PHE B 2 37 ? 42.223 79.246 3.070 1.00 8.38 37 PHE B C 1
ATOM 1547 O O . PHE B 2 37 ? 43.066 80.131 3.279 1.00 8.91 37 PHE B O 1
ATOM 1555 N N . ARG B 2 38 ? 41.228 79.410 2.206 1.00 6.25 38 ARG B N 1
ATOM 1556 C CA . ARG B 2 38 ? 41.061 80.700 1.532 1.00 6.29 38 ARG B CA 1
ATOM 1557 C C . ARG B 2 38 ? 39.589 81.029 1.364 1.00 7.97 38 ARG B C 1
ATOM 1558 O O . ARG B 2 38 ? 38.746 80.132 1.326 1.00 8.52 38 ARG B O 1
ATOM 1566 N N . GLN B 2 39 ? 39.280 82.320 1.269 1.00 6.98 39 GLN B N 1
ATOM 1567 C CA . GLN B 2 39 ? 37.901 82.759 1.092 1.00 8.54 39 GLN B CA 1
ATOM 1568 C C . GLN B 2 39 ? 37.852 83.912 0.096 1.00 11.20 39 GLN B C 1
ATOM 1569 O O . GLN B 2 39 ? 38.422 84.980 0.327 1.00 11.77 39 GLN B O 1
ATOM 1575 N N . ALA B 2 40 ? 37.184 83.678 -1.028 1.00 10.86 40 ALA B N 1
ATOM 1576 C CA . ALA B 2 40 ? 37.006 84.698 -2.059 1.00 12.51 40 ALA B CA 1
ATOM 1577 C C . ALA B 2 40 ? 35.702 85.428 -1.776 1.00 13.81 40 ALA B C 1
ATOM 1578 O O . ALA B 2 40 ? 34.835 84.902 -1.085 1.00 13.15 40 ALA B O 1
ATOM 1580 N N . PRO B 2 41 ? 35.555 86.650 -2.304 1.00 16.09 41 PRO B N 1
ATOM 1581 C CA . PRO B 2 41 ? 34.335 87.423 -2.053 1.00 15.89 41 PRO B CA 1
ATOM 1582 C C . PRO B 2 41 ? 33.053 86.677 -2.426 1.00 14.60 41 PRO B C 1
ATOM 1583 O O . PRO B 2 41 ? 32.946 86.142 -3.531 1.00 19.30 41 PRO B O 1
ATOM 1587 N N . GLY B 2 42 ? 32.103 86.625 -1.499 1.00 15.03 42 GLY B N 1
ATOM 1588 C CA . GLY B 2 42 ? 30.824 85.986 -1.751 1.00 14.07 42 GLY B CA 1
ATOM 1589 C C . GLY B 2 42 ? 30.831 84.467 -1.711 1.00 15.13 42 GLY B C 1
ATOM 1590 O O . GLY B 2 42 ? 29.767 83.851 -1.840 1.00 15.54 42 GLY B O 1
ATOM 1591 N N . LYS B 2 43 ? 32.012 83.872 -1.539 1.00 13.83 43 LYS B N 1
ATOM 1592 C CA . LYS B 2 43 ? 32.143 82.412 -1.5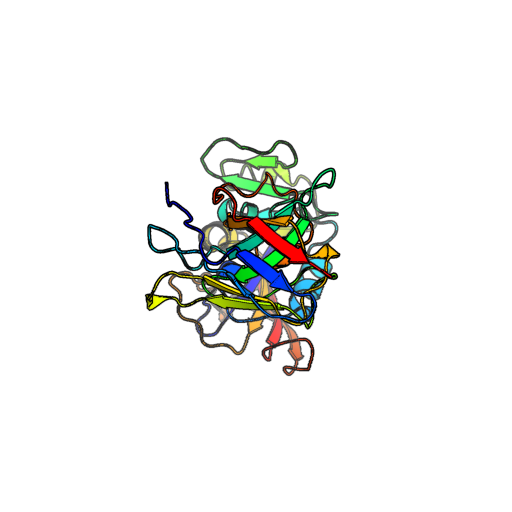26 1.00 10.87 43 LYS B CA 1
ATOM 1593 C C . LYS B 2 43 ? 32.416 81.880 -0.130 1.00 11.10 43 LYS B C 1
ATOM 1594 O O . LYS B 2 43 ? 32.908 82.603 0.747 1.00 14.60 43 LYS B O 1
ATOM 1600 N N . GLU B 2 44 ? 32.131 80.597 0.059 1.00 9.69 44 GLU B N 1
ATOM 1601 C CA . GLU B 2 44 ? 32.489 79.917 1.296 1.00 9.02 44 GLU B CA 1
ATOM 1602 C C . GLU B 2 44 ? 33.987 79.663 1.396 1.00 11.29 44 GLU B C 1
ATOM 1603 O O . GLU B 2 44 ? 34.687 79.495 0.387 1.00 11.71 44 GLU B O 1
ATOM 1609 N N . ARG B 2 45 ? 34.484 79.645 2.626 1.00 8.43 45 ARG B N 1
ATOM 1610 C CA . ARG B 2 45 ? 35.890 79.341 2.864 1.00 8.20 45 ARG B CA 1
ATOM 1611 C C . ARG B 2 45 ? 36.172 77.911 2.428 1.00 11.10 45 ARG B C 1
ATOM 1612 O O . ARG B 2 45 ? 35.337 77.006 2.617 1.00 13.86 45 ARG B O 1
ATOM 1620 N N . GLU B 2 46 ? 37.337 77.701 1.827 1.00 9.09 46 GLU B N 1
ATOM 1621 C CA . GLU B 2 46 ? 37.667 76.371 1.332 1.00 8.62 46 GLU B CA 1
ATOM 1622 C C . GLU B 2 46 ? 39.108 76.003 1.649 1.00 6.42 46 GLU B C 1
ATOM 1623 O O . GLU B 2 46 ? 39.982 76.867 1.789 1.00 8.37 46 GLU B O 1
ATOM 1629 N N . PHE B 2 47 ? 39.341 74.697 1.755 1.00 7.60 47 PHE B N 1
ATOM 1630 C CA . PHE B 2 47 ? 40.661 74.160 2.081 1.00 5.63 47 PHE B CA 1
ATOM 1631 C C . PHE B 2 47 ? 41.644 74.299 0.921 1.00 7.37 47 PHE B C 1
ATOM 1632 O O . PHE B 2 47 ? 41.282 74.084 -0.245 1.00 9.06 47 PHE B O 1
ATOM 1640 N N . VAL B 2 48 ? 42.879 74.674 1.252 1.00 5.73 48 VAL B N 1
ATOM 1641 C CA . VAL B 2 48 ? 43.954 74.811 0.262 1.00 6.01 48 VAL B CA 1
ATOM 1642 C C . VAL B 2 48 ? 45.037 73.746 0.427 1.00 6.81 48 VAL B C 1
ATOM 1643 O O . VAL B 2 48 ? 45.318 73.000 -0.516 1.00 7.89 48 VAL B O 1
ATOM 1647 N N . ALA B 2 49 ? 45.654 73.662 1.608 1.00 5.78 49 ALA B N 1
ATOM 1648 C CA . ALA B 2 49 ? 46.763 72.722 1.800 1.00 4.92 49 ALA B CA 1
ATOM 1649 C C . ALA B 2 49 ? 47.036 72.543 3.276 1.00 6.14 49 ALA B C 1
ATOM 1650 O O . ALA B 2 49 ? 46.794 73.460 4.059 1.00 7.04 49 ALA B O 1
ATOM 1652 N N . ALA B 2 50 ? 47.548 71.373 3.652 1.00 5.60 50 ALA B N 1
ATOM 1653 C CA . ALA B 2 50 ? 47.958 71.144 5.035 1.00 5.50 50 ALA B CA 1
ATOM 1654 C C . ALA B 2 50 ? 49.174 70.249 5.103 1.00 4.77 50 ALA B C 1
ATOM 1655 O O . ALA B 2 50 ? 49.400 69.426 4.206 1.00 5.73 50 ALA B O 1
ATOM 1657 N N . ILE B 2 51 ? 49.941 70.390 6.180 1.00 5.06 51 ILE B N 1
ATOM 1658 C CA . ILE B 2 51 ? 51.114 69.536 6.413 1.00 5.29 51 ILE B CA 1
ATOM 1659 C C . ILE B 2 51 ? 51.151 69.101 7.871 1.00 4.77 51 ILE B C 1
ATOM 1660 O O . ILE B 2 51 ? 50.891 69.901 8.776 1.00 6.71 51 ILE B O 1
ATOM 1665 N N . SER B 2 52 ? 51.439 67.825 8.104 1.00 5.53 52 SER B N 1
ATOM 1666 C CA . SER B 2 52 ? 51.563 67.362 9.485 1.00 6.82 52 SER B CA 1
ATOM 1667 C C . SER B 2 52 ? 52.862 67.861 10.109 1.00 5.26 52 SER B C 1
ATOM 1668 O O . S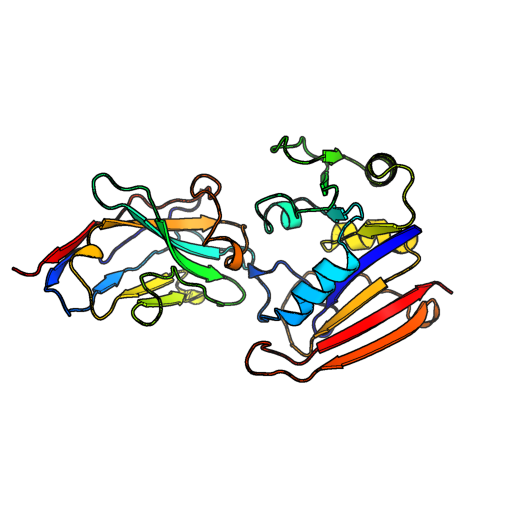ER B 2 52 ? 53.914 67.854 9.467 1.00 6.48 52 SER B O 1
ATOM 1671 N N . TRP B 2 53 ? 52.796 68.324 11.355 1.00 5.24 53 TRP B N 1
ATOM 1672 C CA . TRP B 2 53 ? 53.993 68.926 11.937 1.00 8.20 53 TRP B CA 1
ATOM 1673 C C . TRP B 2 53 ? 55.089 67.893 12.204 1.00 7.61 53 TRP B C 1
ATOM 1674 O O . TRP B 2 53 ? 56.260 68.112 11.863 1.00 7.87 53 TRP B O 1
ATOM 1685 N N . GLY B 2 54 ? 54.739 66.768 12.824 1.00 6.84 54 GLY B N 1
ATOM 1686 C CA . GLY B 2 54 ? 55.726 65.738 13.084 1.00 7.78 54 GLY B CA 1
ATOM 1687 C C . GLY B 2 54 ? 56.148 64.992 11.831 1.00 9.80 54 GLY B C 1
ATOM 1688 O O . GLY B 2 54 ? 57.338 64.864 11.535 1.00 12.04 54 GLY B O 1
ATOM 1689 N N . GLY B 2 55 ? 55.168 64.498 11.090 1.00 9.83 55 GLY B N 1
ATOM 1690 C CA . GLY B 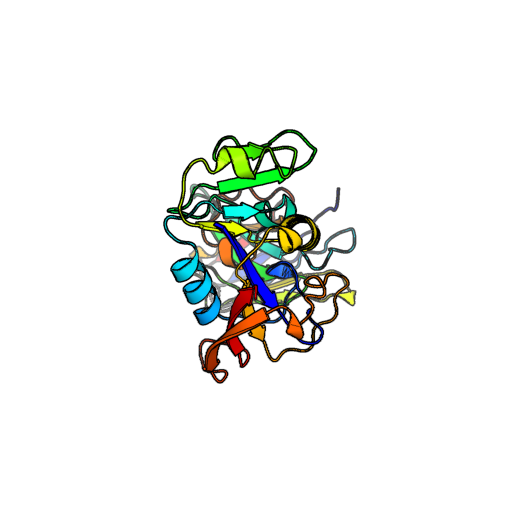2 55 ? 55.441 63.658 9.944 1.00 10.92 55 GLY B CA 1
ATOM 1691 C C . GLY B 2 55 ? 55.885 64.397 8.694 1.00 10.78 55 GLY B C 1
ATOM 1692 O O . GLY B 2 55 ? 56.596 63.830 7.861 1.00 14.55 55 GLY B O 1
ATOM 1693 N N . GLY B 2 56 ? 55.468 65.647 8.538 1.00 8.03 56 GLY B N 1
ATOM 1694 C CA . GLY B 2 56 ? 55.775 66.380 7.319 1.00 7.60 56 GLY B CA 1
ATOM 1695 C C . GLY B 2 56 ? 55.056 65.871 6.076 1.00 8.26 56 GLY B C 1
ATOM 1696 O O . GLY B 2 56 ? 55.538 66.053 4.946 1.00 10.31 56 GLY B O 1
ATOM 1697 N N . LEU B 2 57 ? 53.905 65.233 6.282 1.00 7.84 57 LEU B N 1
ATOM 1698 C CA . LEU B 2 57 ? 53.124 64.682 5.181 1.00 6.84 57 LEU B CA 1
ATOM 1699 C C . LEU B 2 57 ? 52.093 65.716 4.746 1.00 6.31 57 LEU B C 1
ATOM 1700 O O . LEU B 2 57 ? 51.608 66.497 5.568 1.00 7.28 57 LEU B O 1
ATOM 1705 N N . THR B 2 58 ? 51.749 65.719 3.459 1.00 5.62 58 THR B N 1
ATOM 1706 C CA . THR B 2 58 ? 50.916 66.790 2.893 1.00 5.44 58 THR B CA 1
ATOM 1707 C C . THR B 2 58 ? 49.629 66.320 2.212 1.00 6.90 58 THR B C 1
ATOM 1708 O O . THR B 2 58 ? 49.518 65.170 1.758 1.00 8.24 58 THR B O 1
ATOM 1712 N N . VAL B 2 59 ? 48.653 67.232 2.151 1.00 6.73 59 VAL B N 1
ATOM 1713 C CA A VAL B 2 59 ? 47.437 67.024 1.373 0.69 6.89 59 VAL B CA 1
ATOM 1714 C CA B VAL B 2 59 ? 47.425 67.032 1.380 0.31 7.58 59 VAL B CA 1
ATOM 1715 C C . VAL B 2 59 ? 47.013 68.371 0.784 1.00 9.16 59 VAL B C 1
ATOM 1716 O O . VAL B 2 59 ? 47.299 69.428 1.361 1.00 7.30 59 VAL B O 1
ATOM 1723 N N . TYR B 2 60 ? 46.358 68.335 -0.378 1.00 8.30 60 TYR B N 1
ATOM 1724 C CA . TYR B 2 60 ? 45.967 69.557 -1.081 1.00 6.08 60 TYR B CA 1
ATOM 1725 C C . TYR B 2 60 ? 44.513 69.562 -1.489 1.00 7.52 60 TYR B C 1
ATOM 1726 O O . TYR B 2 60 ? 43.915 68.504 -1.758 1.00 10.76 60 TYR B O 1
ATOM 1735 N N . GLY B 2 61 ? 43.957 70.765 -1.603 1.00 8.46 61 GLY B N 1
ATOM 1736 C CA . GLY B 2 61 ? 42.622 70.901 -2.163 1.00 9.36 61 GLY B CA 1
ATOM 1737 C C . GLY B 2 61 ? 42.672 70.580 -3.646 1.00 10.58 61 GLY B C 1
ATOM 1738 O O . GLY B 2 61 ? 43.697 70.832 -4.286 1.00 11.72 61 GLY B O 1
ATOM 1739 N N . GLU B 2 62 ? 41.573 70.058 -4.189 1.00 12.69 62 GLU B N 1
ATOM 1740 C CA . GLU B 2 62 ? 41.566 69.591 -5.581 1.00 12.69 62 GLU B CA 1
ATOM 1741 C C . GLU B 2 62 ? 41.874 70.706 -6.577 1.00 17.05 62 GLU B C 1
ATOM 1742 O O . GLU B 2 62 ? 42.443 70.453 -7.642 1.00 17.66 62 GLU B O 1
ATOM 1748 N N . SER B 2 63 ? 41.516 71.939 -6.238 1.00 13.50 63 SER B N 1
ATOM 1749 C CA . SER B 2 63 ? 41.689 73.026 -7.201 1.00 12.77 63 SER B CA 1
ATOM 1750 C C . SER B 2 63 ? 43.108 73.563 -7.279 1.00 13.60 63 SER B C 1
ATOM 1751 O O . SER B 2 63 ? 43.397 74.376 -8.156 1.00 14.51 63 SER B O 1
ATOM 1754 N N . VAL B 2 64 ? 43.987 73.125 -6.382 1.00 10.93 64 VAL B N 1
ATOM 1755 C CA . VAL B 2 64 ? 45.350 73.651 -6.376 1.00 9.33 64 VAL B CA 1
ATOM 1756 C C . VAL B 2 64 ? 46.412 72.572 -6.466 1.00 16.08 64 VAL B C 1
ATOM 1757 O O . VAL B 2 64 ? 47.610 72.877 -6.488 1.00 14.11 64 VAL B O 1
ATOM 1761 N N . GLU B 2 65 ? 45.981 71.315 -6.518 1.00 16.42 65 GLU B N 1
ATOM 1762 C CA . GLU B 2 65 ? 46.923 70.205 -6.593 1.00 18.76 65 GLU B CA 1
ATOM 1763 C C . GLU B 2 65 ? 47.814 70.318 -7.836 1.00 16.13 65 GLU B C 1
ATOM 1764 O O . GLU B 2 65 ? 47.347 70.644 -8.931 1.00 20.65 65 GLU B O 1
ATOM 1770 N N . GLY B 2 66 ? 49.107 70.078 -7.643 1.00 18.65 66 GLY B N 1
ATOM 1771 C CA . GLY B 2 66 ? 50.054 70.146 -8.734 1.00 18.29 66 GLY B CA 1
ATOM 1772 C C . GLY B 2 66 ? 50.681 71.516 -8.877 1.00 21.41 66 GLY B C 1
ATOM 1773 O O . GLY B 2 66 ? 51.816 71.625 -9.335 1.00 35.15 66 GLY B O 1
ATOM 1774 N N . ARG B 2 67 ? 49.947 72.561 -8.502 1.00 13.08 67 ARG B N 1
ATOM 1775 C CA . ARG B 2 67 ? 50.432 73.927 -8.694 1.00 10.00 67 ARG B CA 1
ATOM 1776 C C . ARG B 2 67 ? 51.010 74.538 -7.435 1.00 8.80 67 ARG B C 1
ATOM 1777 O O . ARG B 2 67 ? 51.863 75.430 -7.515 1.00 10.69 67 ARG B O 1
ATOM 1785 N N . PHE B 2 68 ? 50.517 74.102 -6.276 1.00 9.87 68 PHE B N 1
ATOM 1786 C CA . PHE B 2 68 ? 50.948 74.641 -4.983 1.00 9.04 68 PHE B CA 1
ATOM 1787 C C . PHE B 2 68 ? 51.764 73.588 -4.229 1.00 9.91 68 PHE B C 1
ATOM 1788 O O . PHE B 2 68 ? 51.502 72.380 -4.352 1.00 11.26 68 PHE B O 1
ATOM 1796 N N . THR B 2 69 ? 52.740 74.036 -3.440 1.00 7.58 69 THR B N 1
ATOM 1797 C CA . THR B 2 69 ? 53.501 73.123 -2.593 1.00 7.89 69 THR B CA 1
ATOM 1798 C C . THR B 2 69 ? 53.606 73.691 -1.184 1.00 7.67 69 THR B C 1
ATOM 1799 O O . THR B 2 69 ? 54.050 74.830 -0.995 1.00 9.07 69 THR B O 1
ATOM 1803 N N . ILE B 2 70 ? 53.228 72.885 -0.193 1.00 6.53 70 ILE B N 1
ATOM 1804 C CA . ILE B 2 70 ? 53.341 73.299 1.204 1.00 5.85 70 ILE B CA 1
ATOM 1805 C C . ILE B 2 70 ? 54.514 72.567 1.862 1.00 6.82 70 ILE B C 1
ATOM 1806 O O . ILE B 2 70 ? 54.782 71.395 1.557 1.00 8.85 70 ILE B O 1
ATOM 1811 N N . SER B 2 71 ? 55.223 73.284 2.729 1.00 6.18 71 SER B N 1
ATOM 1812 C CA . SER B 2 71 ? 56.396 72.737 3.403 1.00 6.70 71 SER B CA 1
ATOM 1813 C C . SER B 2 71 ? 56.493 73.369 4.784 1.00 7.60 71 SER B C 1
ATOM 1814 O O . SER B 2 71 ? 55.870 74.397 5.054 1.00 8.70 71 SER B O 1
ATOM 1817 N N . ARG B 2 72 ? 57.264 72.749 5.671 1.00 8.05 72 ARG B N 1
ATOM 1818 C CA . ARG B 2 72 ? 57.489 73.371 6.973 1.00 7.64 72 ARG B CA 1
ATOM 1819 C C . ARG B 2 72 ? 58.896 73.118 7.473 1.00 9.14 72 ARG B C 1
ATOM 1820 O O . ARG B 2 72 ? 59.495 72.069 7.199 1.00 10.21 72 ARG B O 1
ATOM 1828 N N . ASP B 2 73 ? 59.416 74.092 8.217 1.00 10.05 73 ASP B N 1
ATOM 1829 C CA . ASP B 2 73 ? 60.731 73.965 8.811 1.00 12.57 73 ASP B CA 1
ATOM 1830 C C . ASP B 2 73 ? 60.597 73.895 10.323 1.00 11.05 73 ASP B C 1
ATOM 1831 O O . ASP B 2 73 ? 60.143 74.855 10.963 1.00 13.74 73 ASP B O 1
ATOM 1836 N N . ILE B 2 74 ? 60.973 72.759 10.899 1.00 13.31 74 ILE B N 1
ATOM 1837 C CA . ILE B 2 74 ? 60.862 72.561 12.334 1.00 14.15 74 ILE B CA 1
ATOM 1838 C C . ILE B 2 74 ? 61.688 73.590 13.100 1.00 14.72 74 ILE B C 1
ATOM 1839 O O . ILE B 2 74 ? 61.205 74.185 14.055 1.00 15.96 74 ILE B O 1
ATOM 1844 N N . ALA B 2 75 ? 62.927 73.812 12.672 1.00 17.54 75 ALA B N 1
ATOM 1845 C CA . ALA B 2 75 ? 63.825 74.693 13.418 1.00 21.44 75 ALA B CA 1
ATOM 1846 C C . ALA B 2 75 ? 63.309 76.129 13.538 1.00 17.20 75 ALA B C 1
ATOM 1847 O O . ALA B 2 75 ? 63.354 76.723 14.624 1.00 21.50 75 ALA B O 1
ATOM 1849 N N . LYS B 2 76 ? 62.831 76.684 12.429 1.00 17.28 76 LYS B N 1
ATOM 1850 C CA . LYS B 2 76 ? 62.331 78.054 12.408 1.00 18.39 76 LYS B CA 1
ATOM 1851 C C . LYS B 2 76 ? 60.863 78.147 12.809 1.00 22.62 76 LYS B C 1
ATOM 1852 O O . LYS B 2 76 ? 60.326 79.252 12.924 1.00 22.92 76 LYS B O 1
ATOM 1856 N N . ASN B 2 77 ? 60.220 76.996 13.008 1.00 15.14 77 ASN B N 1
ATOM 1857 C CA . ASN B 2 77 ? 58.815 76.951 13.422 1.00 14.80 77 ASN B CA 1
ATOM 1858 C C . ASN B 2 77 ? 57.928 77.707 12.442 1.00 14.66 77 ASN B C 1
ATOM 1859 O O . ASN B 2 77 ? 57.030 78.468 12.837 1.00 16.39 77 ASN B O 1
ATOM 1864 N N . THR B 2 78 ? 58.192 77.492 11.162 1.00 13.10 78 THR B N 1
ATOM 1865 C CA A THR B 2 78 ? 57.487 78.195 10.101 0.76 12.54 78 THR B CA 1
ATOM 1866 C CA B THR B 2 78 ? 57.493 78.202 10.102 0.24 14.98 78 THR B CA 1
ATOM 1867 C C . THR B 2 78 ? 57.002 77.234 9.033 1.00 15.04 78 THR B C 1
ATOM 1868 O O . THR B 2 78 ? 57.604 76.192 8.808 1.00 14.00 78 THR B O 1
ATOM 1875 N N . MET B 2 79 ? 55.898 77.591 8.390 1.00 10.62 79 MET B N 1
ATOM 1876 C CA . MET B 2 79 ? 55.379 76.830 7.267 1.00 9.49 79 MET B CA 1
ATOM 1877 C C . MET B 2 79 ? 55.298 77.767 6.059 1.00 10.95 79 MET B C 1
ATOM 1878 O O . MET B 2 79 ? 55.102 78.979 6.215 1.00 12.07 79 MET B O 1
ATOM 1883 N N . ASN B 2 80 ? 55.469 77.220 4.862 1.00 8.65 80 ASN B N 1
ATOM 1884 C CA . ASN B 2 80 ? 55.403 78.037 3.656 1.00 8.66 80 ASN B CA 1
ATOM 1885 C C . ASN B 2 80 ? 54.526 77.386 2.604 1.00 8.13 80 ASN B C 1
ATOM 1886 O O . ASN B 2 80 ? 54.471 76.159 2.499 1.00 9.56 80 ASN B O 1
ATOM 1891 N N . LEU B 2 81 ? 53.819 78.211 1.843 1.00 7.93 81 LEU B N 1
ATOM 1892 C CA . LEU B 2 81 ? 53.044 77.724 0.702 1.00 7.37 81 LEU B CA 1
ATOM 1893 C C . LEU B 2 81 ? 53.568 78.403 -0.560 1.00 7.68 81 LEU B C 1
ATOM 1894 O O . LEU B 2 81 ? 53.442 79.615 -0.714 1.00 9.00 81 LEU B O 1
ATOM 1899 N N . GLN B 2 82 ? 54.158 77.610 -1.449 1.00 7.45 82 GLN B N 1
ATOM 1900 C CA . GLN B 2 82 ? 54.647 78.123 -2.726 1.00 7.94 82 GLN B CA 1
ATOM 1901 C C . GLN B 2 82 ? 53.533 77.951 -3.748 1.00 8.05 82 GLN B C 1
ATOM 1902 O O . GLN B 2 82 ? 53.133 76.817 -4.039 1.00 9.92 82 GLN B O 1
ATOM 1908 N N . MET B 2 83 ? 53.014 79.063 -4.267 1.00 8.95 83 MET B N 1
ATOM 1909 C CA . MET B 2 83 ? 51.866 79.035 -5.178 1.00 8.75 83 MET B CA 1
ATOM 1910 C C . MET B 2 83 ? 52.314 79.371 -6.590 1.00 9.27 83 MET B C 1
ATOM 1911 O O . MET B 2 83 ? 52.752 80.485 -6.849 1.00 11.91 83 MET B O 1
ATOM 1916 N N . ASN B 2 84 ? 52.219 78.407 -7.503 1.00 8.44 84 ASN B N 1
ATOM 1917 C CA . ASN B 2 84 ? 52.672 78.642 -8.875 1.00 8.89 84 ASN B CA 1
ATOM 1918 C C . ASN B 2 84 ? 51.530 78.629 -9.884 1.00 10.65 84 ASN B C 1
ATOM 1919 O O . ASN B 2 84 ? 50.429 78.149 -9.582 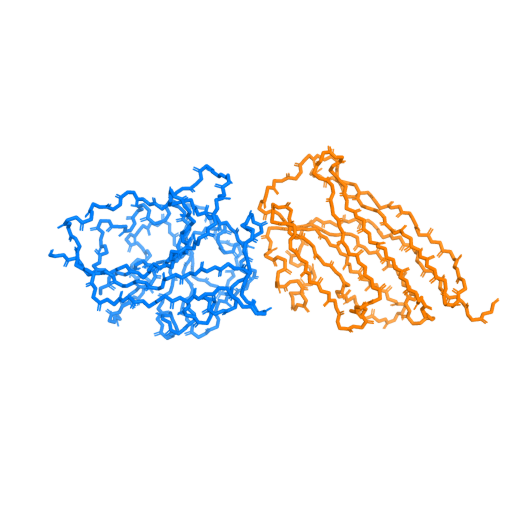1.00 10.62 84 ASN B O 1
ATOM 1924 N N . VAL B 2 85 ? 51.798 79.166 -11.078 1.00 10.18 85 VAL B N 1
ATOM 1925 C CA . VAL B 2 85 ? 50.832 79.202 -12.179 1.00 9.54 85 VAL B CA 1
ATOM 1926 C C . VAL B 2 85 ? 49.503 79.755 -11.684 1.00 9.99 85 VAL B C 1
ATOM 1927 O O . VAL B 2 85 ? 48.439 79.147 -11.859 1.00 11.28 85 VAL B O 1
ATOM 1931 N N . LEU B 2 86 ? 49.575 80.916 -11.040 1.00 9.46 86 LEU B N 1
ATOM 1932 C CA . LEU B 2 86 ? 48.395 81.503 -10.423 1.00 9.05 86 LEU B CA 1
ATOM 1933 C C . LEU B 2 86 ? 47.349 81.918 -11.454 1.00 11.47 86 LEU B C 1
ATOM 1934 O O . LEU B 2 86 ? 47.675 82.297 -12.592 1.00 12.11 86 LEU B O 1
ATOM 1939 N N . ARG B 2 87 ? 46.086 81.814 -11.056 1.00 10.83 87 ARG B N 1
ATOM 1940 C CA . ARG B 2 87 ? 44.958 82.128 -11.918 1.00 13.01 87 ARG B CA 1
ATOM 1941 C C . ARG B 2 87 ? 44.100 83.174 -11.228 1.00 13.59 87 ARG B C 1
ATOM 1942 O O . ARG B 2 87 ? 44.142 83.290 -10.008 1.00 11.38 87 ARG B O 1
ATOM 1950 N N . PRO B 2 88 ? 43.308 83.938 -11.995 1.00 12.43 88 PRO B N 1
ATOM 1951 C CA . PRO B 2 88 ? 42.438 84.934 -11.362 1.00 13.54 88 PRO B CA 1
ATOM 1952 C C . PRO B 2 88 ? 41.547 84.337 -10.270 1.00 15.42 88 PRO B C 1
ATOM 1953 O O . PRO B 2 88 ? 41.321 84.994 -9.249 1.00 15.63 88 PRO B O 1
ATOM 1957 N N . GLU B 2 89 ? 41.085 83.102 -10.456 1.00 12.80 89 GLU B N 1
ATOM 1958 C CA . GLU B 2 89 ? 40.208 82.484 -9.461 1.00 15.21 89 GLU B CA 1
ATOM 1959 C C . GLU B 2 89 ? 40.931 82.052 -8.177 1.00 12.40 89 GLU B C 1
ATOM 1960 O O . GLU B 2 89 ? 40.285 81.573 -7.236 1.00 15.18 89 GLU B O 1
ATOM 1966 N N . ASP B 2 90 ? 42.256 82.223 -8.131 1.00 9.53 90 ASP B N 1
ATOM 1967 C CA . ASP B 2 90 ? 43.005 82.030 -6.886 1.00 9.25 90 ASP B CA 1
ATOM 1968 C C . ASP B 2 90 ? 42.959 83.274 -5.975 1.00 9.80 90 ASP B C 1
ATOM 1969 O O . ASP B 2 90 ? 43.465 83.249 -4.848 1.00 11.74 90 ASP B O 1
ATOM 1974 N N . THR B 2 91 ? 42.381 84.368 -6.477 1.00 9.37 91 THR B N 1
ATOM 1975 C CA . THR B 2 91 ? 42.215 85.590 -5.686 1.00 9.48 91 THR B CA 1
ATOM 1976 C C . THR B 2 91 ? 41.323 85.319 -4.476 1.00 12.16 91 THR B C 1
ATOM 1977 O O . THR B 2 91 ? 40.212 84.805 -4.622 1.00 12.22 91 THR B O 1
ATOM 1981 N N . ALA B 2 92 ? 41.817 85.650 -3.283 1.00 8.79 92 ALA B N 1
ATOM 1982 C CA . ALA B 2 92 ? 41.101 85.386 -2.039 1.00 8.97 92 ALA B CA 1
ATOM 1983 C C . ALA B 2 92 ? 41.873 85.941 -0.863 1.00 8.95 92 ALA B C 1
ATOM 1984 O O . ALA B 2 92 ? 43.044 86.304 -1.003 1.00 10.05 92 ALA B O 1
ATOM 1986 N N . ASN B 2 93 ? 41.222 85.982 0.297 1.00 9.60 93 ASN B N 1
ATOM 1987 C CA . ASN B 2 93 ? 41.927 86.137 1.561 1.00 10.43 93 ASN B CA 1
ATOM 1988 C C . ASN B 2 93 ? 42.372 84.740 2.012 1.00 10.42 93 ASN B C 1
ATOM 1989 O O . ASN B 2 93 ? 41.545 83.828 2.115 1.00 9.63 93 ASN B O 1
ATOM 1994 N N . TYR B 2 94 ? 43.669 84.569 2.260 1.00 8.23 94 TYR B N 1
ATOM 1995 C CA . TYR B 2 94 ? 44.232 83.281 2.666 1.00 8.45 94 TYR B CA 1
ATOM 1996 C C . TYR B 2 94 ? 44.465 83.278 4.169 1.00 10.06 94 TYR B C 1
ATOM 1997 O O . TYR B 2 94 ? 45.029 84.230 4.711 1.00 12.31 94 TYR B O 1
ATOM 2006 N N . TYR B 2 95 ? 44.027 82.215 4.841 1.00 7.78 95 TYR B N 1
ATOM 2007 C CA . TYR B 2 95 ? 44.096 82.141 6.298 1.00 8.67 95 TYR B CA 1
ATOM 2008 C C . TYR B 2 95 ? 44.904 80.935 6.711 1.00 9.21 95 TYR B C 1
ATOM 2009 O O . TYR B 2 95 ? 44.623 79.834 6.247 1.00 9.74 95 TYR B O 1
ATOM 2018 N N . CYS B 2 96 ? 45.879 81.133 7.596 1.00 8.15 96 CYS B N 1
ATOM 2019 C CA . CYS B 2 96 ? 46.624 80.011 8.171 1.00 7.88 96 CYS B CA 1
ATOM 2020 C C . CYS B 2 96 ? 45.852 79.434 9.364 1.00 8.22 96 CYS B C 1
ATOM 2021 O O . CYS B 2 96 ? 45.190 80.172 10.089 1.00 8.76 96 CYS B O 1
ATOM 2024 N N . ALA B 2 97 ? 45.926 78.119 9.556 1.00 7.90 97 ALA B N 1
ATOM 2025 C CA . ALA B 2 97 ? 45.291 77.479 10.707 1.00 8.26 97 ALA B CA 1
ATOM 2026 C C . ALA B 2 97 ? 46.155 76.356 11.251 1.00 9.60 97 ALA B C 1
ATOM 2027 O O . ALA B 2 97 ? 46.999 75.808 10.534 1.00 7.92 97 ALA B O 1
ATOM 2029 N N . ALA B 2 98 ? 45.948 76.006 12.519 1.00 8.77 98 ALA B N 1
ATOM 2030 C CA . ALA B 2 98 ? 46.647 74.872 13.118 1.00 8.92 98 ALA B CA 1
ATOM 2031 C C . ALA B 2 98 ? 45.687 74.112 14.022 1.00 9.29 98 ALA B C 1
ATOM 2032 O O . ALA B 2 98 ? 44.770 74.704 14.599 1.00 10.25 98 ALA B O 1
ATOM 2034 N N . SER B 2 99 ? 45.907 72.808 14.157 1.00 9.32 99 SER B N 1
ATOM 2035 C CA . SER B 2 99 ? 44.977 71.946 14.892 1.00 9.84 99 SER B CA 1
ATOM 2036 C C . SER B 2 99 ? 45.555 70.573 15.156 1.00 10.64 99 SER B C 1
ATOM 2037 O O . SER B 2 99 ? 46.437 70.120 14.425 1.00 9.72 99 SER B O 1
ATOM 2040 N N . ARG B 2 100 ? 45.055 69.911 16.200 1.00 8.68 100 ARG B N 1
ATOM 2041 C CA . ARG B 2 100 ? 45.397 68.504 16.431 1.00 9.01 100 ARG B CA 1
ATOM 2042 C C . ARG B 2 100 ? 44.686 67.550 15.465 1.00 9.20 100 ARG B C 1
ATOM 2043 O O . ARG B 2 100 ? 45.033 66.359 15.398 1.00 10.07 100 ARG B O 1
ATOM 2051 N N . ILE B 2 101 ? 43.683 68.049 14.745 1.00 7.85 101 ILE B N 1
ATOM 2052 C CA . ILE B 2 101 ? 43.003 67.213 13.747 1.00 8.36 101 ILE B CA 1
ATOM 2053 C C . ILE B 2 101 ? 44.014 66.720 12.700 1.00 8.60 101 ILE B C 1
ATOM 2054 O O . ILE B 2 101 ? 44.853 67.486 12.217 1.00 7.45 101 ILE B O 1
ATOM 2059 N N . SER B 2 102 ? 43.955 65.431 12.386 1.00 10.13 102 SER B N 1
ATOM 2060 C CA . SER B 2 102 ? 44.881 64.835 11.417 1.00 7.38 102 SER B CA 1
ATOM 2061 C C . SER B 2 102 ? 44.849 65.579 10.091 1.00 8.09 102 SER B C 1
ATOM 2062 O O . SER B 2 102 ? 43.769 65.870 9.581 1.00 8.92 102 SER B O 1
ATOM 2065 N N . TYR B 2 103 ? 46.033 65.879 9.552 1.00 7.25 103 TYR B N 1
ATOM 2066 C CA . TYR B 2 103 ? 46.159 66.616 8.295 1.00 8.23 103 TYR B CA 1
ATOM 2067 C C . TYR B 2 103 ? 45.297 66.019 7.180 1.00 8.44 103 TYR B C 1
ATOM 2068 O O . TYR B 2 103 ? 44.755 66.752 6.346 1.00 8.01 103 TYR B O 1
ATOM 2077 N N . ARG B 2 104 ? 45.158 64.696 7.185 1.00 9.05 104 ARG B N 1
ATOM 2078 C CA . ARG B 2 104 ? 44.445 63.963 6.150 1.00 9.99 104 ARG B CA 1
ATOM 2079 C C . ARG B 2 104 ? 42.943 64.312 6.103 1.00 11.93 104 ARG B C 1
ATOM 2080 O O . ARG B 2 104 ? 42.302 64.152 5.061 1.00 20.45 104 ARG B O 1
ATOM 2088 N N . VAL B 2 105 ? 42.407 64.784 7.231 1.00 10.37 105 VAL B N 1
ATOM 2089 C CA . VAL B 2 105 ? 40.986 65.104 7.405 1.00 13.02 105 VAL B CA 1
ATOM 2090 C C . VAL B 2 105 ? 40.675 66.550 6.995 1.00 13.62 105 VAL B C 1
ATOM 2091 O O . VAL B 2 105 ? 39.515 66.911 6.828 1.00 10.95 105 VAL B O 1
ATOM 2095 N N . TRP B 2 106 ? 41.697 67.386 6.807 1.00 9.41 106 TRP B N 1
ATOM 2096 C CA . TRP B 2 106 ? 41.430 68.813 6.616 1.00 7.80 106 TRP B CA 1
ATOM 2097 C C . TRP B 2 106 ? 40.668 69.160 5.340 1.00 9.65 106 TRP B C 1
ATOM 2098 O O . TRP B 2 106 ? 40.041 70.226 5.265 1.00 12.67 106 TRP B O 1
ATOM 2109 N N . ASN B 2 107 ? 40.722 68.294 4.332 1.00 10.74 107 ASN B N 1
ATOM 2110 C CA . ASN B 2 107 ? 40.024 68.592 3.092 1.00 11.74 107 ASN B CA 1
ATOM 2111 C C . ASN B 2 107 ? 38.504 68.459 3.194 1.00 11.79 107 ASN B C 1
ATOM 2112 O O . ASN B 2 107 ? 37.785 68.904 2.294 1.00 16.33 107 ASN B O 1
ATOM 2117 N N . THR B 2 108 ? 38.014 67.874 4.294 1.00 11.30 108 THR B N 1
ATOM 2118 C CA . THR B 2 108 ? 36.568 67.711 4.500 1.00 12.05 108 THR B CA 1
ATOM 2119 C C . THR B 2 108 ? 36.026 68.207 5.850 1.00 11.04 108 THR B C 1
ATOM 2120 O O . THR B 2 108 ? 34.810 68.234 6.052 1.00 14.65 108 THR B O 1
ATOM 2124 N N . ILE B 2 109 ? 36.914 68.590 6.763 1.00 11.63 109 ILE B N 1
ATOM 2125 C CA . ILE B 2 109 ? 36.493 69.042 8.092 1.00 15.90 109 ILE B CA 1
ATOM 2126 C C . ILE B 2 109 ? 35.848 70.437 8.017 1.00 13.16 109 ILE B C 1
ATOM 2127 O O . ILE B 2 109 ? 36.276 71.274 7.216 1.00 13.66 109 ILE B O 1
ATOM 2132 N N . PRO B 2 110 ? 34.776 70.682 8.806 1.00 14.07 110 PRO B N 1
ATOM 2133 C CA . PRO B 2 110 ? 34.254 72.054 8.887 1.00 13.31 110 PRO B CA 1
ATOM 2134 C C . PRO B 2 110 ? 35.326 72.969 9.462 1.00 15.14 110 PRO B C 1
ATOM 2135 O O . PRO B 2 110 ? 35.907 72.633 10.491 1.00 14.56 110 PRO B O 1
ATOM 2139 N N . TYR B 2 111 ? 35.603 74.092 8.812 1.00 14.37 111 TYR B N 1
ATOM 2140 C CA . TYR B 2 111 ? 36.780 74.869 9.197 1.00 12.18 111 TYR B CA 1
ATOM 2141 C C . TYR B 2 111 ? 36.730 75.388 10.635 1.00 14.53 111 TYR B C 1
ATOM 2142 O O . TYR B 2 111 ? 37.778 75.553 11.262 1.00 12.61 111 TYR B O 1
ATOM 2151 N N . ASN B 2 112 ? 35.533 75.627 11.164 1.00 14.56 112 ASN B N 1
ATOM 2152 C CA . ASN B 2 112 ? 35.429 76.130 12.535 1.00 14.08 112 ASN B CA 1
ATOM 2153 C C . ASN B 2 112 ? 35.800 75.112 13.625 1.00 17.73 112 ASN B C 1
ATOM 2154 O O . ASN B 2 112 ? 35.847 75.461 14.804 1.00 20.34 112 ASN B O 1
ATOM 2158 N N . LYS B 2 113 ? 36.084 73.869 13.235 1.00 14.21 113 LYS B N 1
ATOM 2159 C CA . LYS B 2 113 ? 36.551 72.867 14.190 1.00 12.83 113 LYS B CA 1
ATOM 2160 C C . LYS B 2 113 ? 38.036 73.027 14.476 1.00 12.47 113 LYS B C 1
ATOM 2161 O O . LYS B 2 113 ? 38.556 72.445 15.445 1.00 16.67 113 LYS B O 1
ATOM 2167 N N A LEU B 2 114 ? 38.713 73.810 13.643 0.57 15.98 114 LEU B N 1
ATOM 2168 N N B LEU B 2 114 ? 38.736 73.777 13.628 0.43 15.97 114 LEU B N 1
ATOM 2169 C CA A LEU B 2 114 ? 40.102 74.170 13.885 0.57 14.82 114 LEU B CA 1
ATOM 2170 C CA B LEU B 2 114 ? 40.127 74.121 13.900 0.43 14.85 114 LEU B CA 1
ATOM 2171 C C A LEU B 2 114 ? 40.095 75.371 14.818 0.57 18.29 114 LEU B C 1
ATOM 2172 C C B LEU B 2 114 ? 40.116 75.353 14.801 0.43 18.03 114 LEU B C 1
ATOM 2173 O O A LEU B 2 114 ? 39.360 76.332 14.588 0.57 19.62 114 LEU B O 1
ATOM 2174 O O B LEU B 2 114 ? 39.400 76.316 14.528 0.43 19.87 114 LEU B O 1
ATOM 2183 N N . THR B 2 115 ? 40.883 75.317 15.886 1.00 22.26 115 THR B N 1
ATOM 2184 C CA . THR B 2 115 ? 40.799 76.377 16.891 1.00 28.48 115 THR B CA 1
ATOM 2185 C C . THR B 2 115 ? 41.876 77.452 16.856 1.00 19.62 115 THR B C 1
ATOM 2186 O O . THR B 2 115 ? 41.760 78.448 17.564 1.00 25.09 115 THR B O 1
ATOM 2190 N N . LEU B 2 116 ? 42.914 77.265 16.048 1.00 14.73 116 LEU B N 1
ATOM 2191 C CA . LEU B 2 116 ? 43.942 78.295 15.913 1.00 13.25 116 LEU B CA 1
ATOM 2192 C C . LEU B 2 116 ? 43.945 78.861 14.502 1.00 11.14 116 LEU B C 1
ATOM 2193 O O . LEU B 2 116 ? 44.088 78.117 13.528 1.00 10.30 116 LEU B O 1
ATOM 2198 N N . TRP B 2 117 ? 43.776 80.181 14.392 1.00 10.76 117 TRP B N 1
ATOM 2199 C CA . TRP B 2 117 ? 43.686 80.846 13.099 1.00 9.47 117 TRP B CA 1
ATOM 2200 C C . TRP B 2 117 ? 44.525 82.107 13.039 1.00 10.66 117 TRP B C 1
ATOM 2201 O O . TRP B 2 117 ? 44.585 82.870 14.010 1.00 12.30 117 TRP B O 1
ATOM 2212 N N . GLY B 2 118 ? 45.144 82.330 11.883 1.00 8.36 118 GLY B N 1
ATOM 2213 C CA . GLY B 2 118 ? 45.705 83.631 11.553 1.00 10.18 118 GLY B CA 1
ATOM 2214 C C . GLY B 2 118 ? 44.593 84.582 11.137 1.00 11.90 118 GLY B C 1
ATOM 2215 O O . GLY B 2 118 ? 43.422 84.192 11.041 1.00 13.22 118 GLY B O 1
ATOM 2216 N N . ARG B 2 119 ? 44.949 85.830 10.864 1.00 10.61 119 ARG B N 1
ATOM 2217 C CA . ARG B 2 119 ? 43.929 86.845 10.585 1.00 10.82 119 ARG B CA 1
ATOM 2218 C C . ARG B 2 119 ? 43.663 87.099 9.105 1.00 15.09 119 ARG B C 1
ATOM 2219 O O . ARG B 2 119 ? 42.780 87.900 8.768 1.00 18.38 119 ARG B O 1
ATOM 2227 N N . GLY B 2 120 ? 44.401 86.425 8.229 1.00 12.29 120 GLY B N 1
ATOM 2228 C CA . GLY B 2 120 ? 44.143 86.524 6.804 1.00 14.39 120 GLY B CA 1
ATOM 2229 C C . GLY B 2 120 ? 45.120 87.419 6.064 1.00 16.79 120 GLY B C 1
ATOM 2230 O O . GLY B 2 120 ? 45.509 88.481 6.556 1.00 19.77 120 GLY B O 1
ATOM 2231 N N . THR B 2 121 ? 45.535 86.965 4.885 1.00 13.42 121 THR B N 1
ATOM 2232 C CA A THR B 2 121 ? 46.415 87.720 4.008 0.47 16.48 121 THR B CA 1
ATOM 2233 C CA B THR B 2 121 ? 46.399 87.753 4.013 0.53 12.94 121 THR B CA 1
ATOM 2234 C C . THR B 2 121 ? 45.839 87.750 2.595 1.00 13.81 121 THR B C 1
ATOM 2235 O O . THR B 2 121 ? 45.505 86.702 2.035 1.00 12.24 121 THR B O 1
ATOM 2242 N N . GLN B 2 122 ? 45.726 88.944 2.023 1.00 13.80 122 GLN B N 1
ATOM 2243 C CA . GLN B 2 122 ? 45.097 89.084 0.714 1.00 12.17 122 GLN B CA 1
ATOM 2244 C C . GLN B 2 122 ? 46.034 88.686 -0.418 1.00 13.62 122 GLN B C 1
ATOM 2245 O O . GLN B 2 122 ? 47.179 89.146 -0.479 1.00 13.90 122 GLN B O 1
ATOM 2251 N N . VAL B 2 123 ? 45.534 87.830 -1.308 1.00 9.35 123 VAL B N 1
ATOM 2252 C CA . VAL B 2 123 ? 46.233 87.477 -2.539 1.00 11.99 123 VAL B CA 1
ATOM 2253 C C . VAL B 2 123 ? 45.343 87.883 -3.712 1.00 10.68 123 VAL B C 1
ATOM 2254 O O . VAL B 2 123 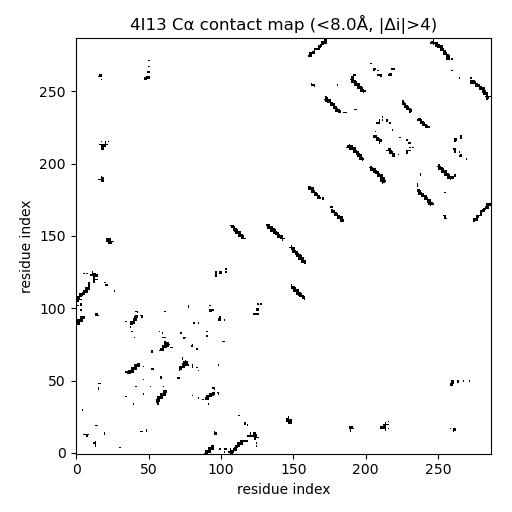? 44.180 87.470 -3.774 1.00 11.33 123 VAL B O 1
ATOM 2258 N N . THR B 2 124 ? 45.871 88.700 -4.625 1.00 10.36 124 THR B N 1
ATOM 2259 C CA . THR B 2 124 ? 45.106 89.126 -5.787 1.00 11.27 124 THR B CA 1
ATOM 2260 C C . THR B 2 124 ? 45.868 88.767 -7.057 1.00 12.72 124 THR B C 1
ATOM 2261 O O . THR B 2 124 ? 47.054 89.084 -7.192 1.00 12.80 124 THR B O 1
ATOM 2265 N N . VAL B 2 125 ? 45.188 88.077 -7.967 1.00 11.92 125 VAL B N 1
ATOM 2266 C CA . VAL B 2 125 ? 45.781 87.671 -9.233 1.00 12.76 125 VAL B CA 1
ATOM 2267 C C . VAL B 2 125 ? 44.996 88.324 -10.357 1.00 15.57 125 VAL B C 1
ATOM 2268 O O . VAL B 2 125 ? 43.796 88.077 -10.523 1.00 15.16 125 VAL B O 1
ATOM 2272 N N . SER B 2 126 ? 45.652 89.184 -11.131 1.00 15.82 126 SER B N 1
ATOM 2273 C CA . SER B 2 126 ? 44.919 89.912 -12.160 1.00 17.74 126 SER B CA 1
ATOM 2274 C C . SER B 2 126 ? 45.340 89.551 -13.588 1.00 27.44 126 SER B C 1
ATOM 2275 O O . SER B 2 126 ? 46.523 89.346 -13.864 1.00 28.29 126 SER B O 1
ATOM 2278 N N . SER B 2 127 ? 44.363 89.465 -14.489 1.00 27.08 127 SER B N 1
ATOM 2279 C CA . SER B 2 127 ? 44.640 89.255 -15.906 1.00 36.95 127 SER B CA 1
ATOM 2280 C C . SER B 2 127 ? 44.924 90.598 -16.567 1.00 38.28 127 SER B C 1
ATOM 2281 O O . SER B 2 127 ? 45.202 90.672 -17.765 1.00 49.74 127 SER B O 1
ATOM 2284 N N . HIS B 2 128 ? 44.833 91.660 -15.772 1.00 34.63 128 HIS B N 1
ATOM 2285 C CA . HIS B 2 128 ? 45.155 93.004 -16.233 1.00 44.11 128 HIS B CA 1
ATOM 2286 C C . HIS B 2 128 ? 46.516 93.418 -15.682 1.00 50.10 128 HIS B C 1
ATOM 2287 O O . HIS B 2 128 ? 46.769 94.598 -15.446 1.00 57.34 128 HIS B O 1
#

InterPro domains:
  IPR001796 Dihydrofolate reductase domain [PF00186] (1-158)
  IPR001796 Dihydrofolate reductase domain [PS51330] (1-158)
  IPR001796 Dihydrofolate reductase domain [cd00209] (2-157)
  IPR012259 Dihydrofolate r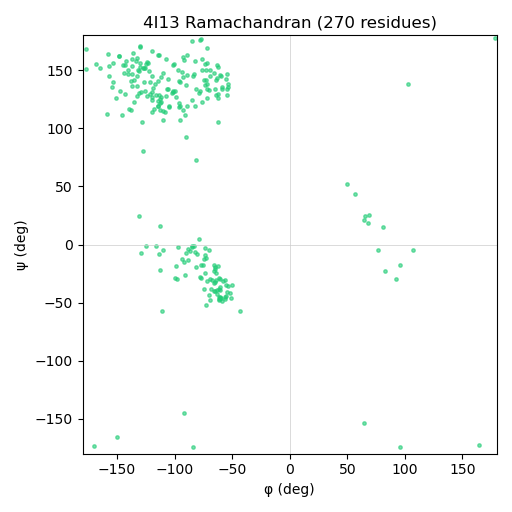eductase [PIRSF000194] (2-159)
  IPR012259 Dihydrofolate reductase [PTHR48069] (2-157)
  IPR017925 Dihydrofolate reductase conserved site [PS00075] (13-35)
  IPR024072 Dihydrofolate reductase-like domain superfamily [G3DSA:3.40.430.10] (1-159)
  IPR024072 Dihydrofolate reductase-like domain superfamily [SSF53597] (1-159)

Secondary structure (DSSP, 8-state):
-EEEEEEE-GGGB---TTT-----HHHHHHHHHHHTTS-EEEEHHHHHHH-SPPTTS-EEEE-SSPPS-TTSEEESSHHHHHHHH-S-S-EEE---HHHHHHHGGG-SEEEEEEE------S-B-----GGGEEEEEEEEE---SS-SS-EEEEEEEE-/---EEEE--EEEETT--EEEEEEESSPPPTT-EEEEEEE-TTS--EEEEEEETTT--EEE-TTTTTTEEEEEETTTTEEEEEE-S--GGG-EEEEEEEESS-GGGTTTS-GGG--EE---EEEEEE--

Foldseek 3Di:
DEEEEAEAEPPQDGDAPVQDDWFAVVVVVVVCVVAAQAAEEEEDVNVVRVVADDPRYQYEYEDCDDDDDPRHHYDDDPVVSVVVRPDDPYYYYYDDQVSLVRCVVVHFKYKYKYWHDDHDDDGGRDDDPPVQKDWDDKAWDQADPRIDTTIMIIMIGGD/DKAWEKDWADEEAQQAKTKIKIATRDQDDQLKKKAKWWAAPPDDIAGAKIAGRNPRDIDGAPVQPPFKDKGDDRVRRMIMIIGGRDDQVVWTWMKMFMASPDRVCRRPDDVVVTDHIHDTGTHGYHND

GO terms:
  GO:0004146 dihydrofolate reductase activity (F, IMP)
  GO:0005515 protein binding (F, IPI)
  GO:0005829 cytosol (C, IDA)
  GO:0004146 dihydrofolate reductase activity (F, IDA)
  GO:0046656 folic acid biosynthetic process (P, EXP)
  GO:0009257 10-formyltetrahydrofolate biosynthetic process (P, EXP)
  GO:0009410 response to xenobiotic stimulus (P, IDA)
  GO:0051871 dihydrofolic acid binding (F, IDA)
  GO:0070401 NADP+ binding (F, IDA)
  GO:0070402 NADPH binding (F, IDA)
  GO:0005542 folic acid binding (F, IDA)
  GO:0051870 methotrexate binding (F, IMP)
  GO:0070401 NADP+ binding (F, IMP)
  GO:0070402 NADPH binding (F, IMP)
  GO:0005542 folic acid binding (F, IMP)

Nearest PDB structures (foldseek):
  4qle-assembly2_B  TM=9.860E-01  e=6.882E-33  Escherichia coli str. K-12 substr. MC4100
  5uip-assembly1_A  TM=9.866E-01  e=9.342E-33  Escherichia coli
  5w3q-assembly1_A  TM=9.791E-01  e=6.090E-33  Escherichia coli K-12
  1dra-assembly1_B  TM=9.870E-01  e=6.215E-32  Escherichia coli
  4p66-assembly1_A  TM=9.812E-01  e=1.077E-31  Escherichia coli

B-factor: mean 18.3, std 10.18, range [4.32, 58.33]